Protein AF-A0A9R1B925-F1 (afdb_monomer_lite)

Secondary structure (DSSP, 8-state):
--HHHHHHHHHHHHHHHHHHTTT-HHHHHHHHHHHHHTT-HHHHHHHHHHHHT-SS--PPPGGGS---TTS-SSHHHHHHHHHHHHHHHHHHHHHHHHHHHHHHTTSHHHHTTSEEEHHHHHHHHHTT-HHHHHHHHHHHHHHHHHS-SEEEE---GGGTT-EESSHHHHHHHHHHHS--TTHHHHHHHS-GGGGS-----TTTTTT-EEETTTTEEE---HHHHHHHHHHSTTT-S----HHHHHHHHHHHHHHHHHHHHHHHHS--S-TTSHHHHHHHHHHHHHHHHHHHHHEEEHHHHHHHHHHHHHHHHHHHHHHHHHTSTTS---TTHHHHHHHHH-------

Radius of gyration: 27.36 Å; chains: 1; bounding box: 67×38×86 Å

Sequence (348 aa):
MDKKQLLRRALTTVSQAAENFDHSLMVALFHAKLLFVLDNFDAAERECRRALRMETPNDPNWDDIPPMAALGADSDSRVSYVKKQLHVLLKQIIVVAALYWSSMKNAPQGQRVVSVTVDTLHAHYDGIDKSAAKTISDATRFLKNQESWSFWICLNSRCDGKKFSDTSSLWQHTCSKHRDELWGKLQSLIDPEYWENTSQDDHSLVGITLSHQSDAFLLPRVQDMFESLLLSPSVGIQAEPFAEMRQRKCREGSEILGSIREKLRMLPKDTLSTEFQECCSGIEKLWLKFLEVTFVDYREIILPLARSYQWIELKKRIPFYLNHPGTRRIGFADANIDIICGKVPAAQ

Structure (mmCIF, N/CA/C/O backbone):
data_AF-A0A9R1B925-F1
#
_entry.id   AF-A0A9R1B925-F1
#
loop_
_atom_site.group_PDB
_atom_site.id
_atom_site.type_symbol
_atom_site.label_atom_id
_atom_site.label_alt_id
_atom_site.label_comp_id
_atom_site.label_asym_id
_atom_site.label_entity_id
_atom_site.label_seq_id
_atom_site.pdbx_PDB_ins_code
_atom_site.Cartn_x
_atom_site.Cartn_y
_atom_site.Cartn_z
_atom_site.occupancy
_atom_site.B_iso_or_equiv
_atom_site.auth_seq_id
_atom_site.auth_comp_id
_atom_site.auth_asym_id
_atom_site.auth_atom_id
_atom_site.pdbx_PDB_model_num
ATOM 1 N N . MET A 1 1 ? 22.046 6.331 -38.618 1.00 50.19 1 MET A N 1
ATOM 2 C CA . MET A 1 1 ? 21.498 5.323 -37.681 1.00 50.19 1 MET A CA 1
ATOM 3 C C . MET A 1 1 ? 20.881 6.072 -36.511 1.00 50.19 1 MET A C 1
ATOM 5 O O . MET A 1 1 ? 21.532 6.981 -36.012 1.00 50.19 1 MET A O 1
ATOM 9 N N . ASP A 1 2 ? 19.646 5.764 -36.114 1.00 73.00 2 ASP A N 1
ATOM 10 C CA . ASP A 1 2 ? 19.024 6.380 -34.932 1.00 73.00 2 ASP A CA 1
ATOM 11 C C . ASP A 1 2 ? 19.799 5.970 -33.663 1.00 73.00 2 ASP A C 1
ATOM 13 O O . ASP A 1 2 ? 20.028 4.778 -33.437 1.00 73.00 2 ASP A O 1
ATOM 17 N N . LYS A 1 3 ? 20.219 6.942 -32.838 1.00 73.25 3 LYS A N 1
ATOM 18 C CA . LYS A 1 3 ? 20.954 6.700 -31.582 1.00 73.25 3 LYS A CA 1
ATOM 19 C C . LYS A 1 3 ? 20.190 5.729 -30.673 1.00 73.25 3 LYS A C 1
ATOM 21 O O . LYS A 1 3 ? 20.802 4.842 -30.083 1.00 73.25 3 LYS A O 1
ATOM 26 N N . LYS A 1 4 ? 18.853 5.815 -30.618 1.00 74.00 4 LYS A N 1
ATOM 27 C CA . LYS A 1 4 ? 18.032 4.871 -29.838 1.00 74.00 4 LYS A CA 1
ATOM 28 C C . LYS A 1 4 ? 18.085 3.452 -30.402 1.00 74.00 4 LYS A C 1
ATOM 30 O O . LYS A 1 4 ? 18.082 2.494 -29.637 1.00 74.00 4 LYS A O 1
ATOM 35 N N . GLN A 1 5 ? 18.169 3.288 -31.720 1.00 78.25 5 GLN A N 1
ATOM 36 C CA . GLN A 1 5 ? 18.272 1.968 -32.344 1.00 78.25 5 GLN A CA 1
ATOM 37 C C . GLN A 1 5 ? 19.613 1.285 -32.037 1.00 78.25 5 GLN A C 1
ATOM 39 O O . GLN A 1 5 ? 19.636 0.076 -31.817 1.00 78.25 5 GLN A O 1
ATOM 44 N N . LEU A 1 6 ? 20.706 2.051 -31.959 1.00 81.75 6 LEU A N 1
ATOM 45 C CA . LEU A 1 6 ? 22.002 1.552 -31.485 1.00 81.75 6 LEU A CA 1
ATOM 46 C C . LEU A 1 6 ? 21.937 1.120 -30.014 1.00 81.75 6 LEU A C 1
ATOM 48 O O . LEU A 1 6 ? 22.331 0.004 -29.687 1.00 81.75 6 LEU A O 1
ATOM 52 N N . LEU A 1 7 ? 21.367 1.958 -29.144 1.00 83.62 7 LEU A N 1
ATOM 53 C CA . LEU A 1 7 ? 21.209 1.642 -27.721 1.00 83.62 7 LEU A CA 1
ATOM 54 C C . LEU A 1 7 ? 20.326 0.406 -27.484 1.00 83.62 7 LEU A C 1
ATOM 56 O O . LEU A 1 7 ? 20.631 -0.406 -26.616 1.00 83.62 7 LEU A O 1
ATOM 60 N N . ARG A 1 8 ? 19.278 0.199 -28.295 1.00 85.31 8 ARG A N 1
ATOM 61 C CA . ARG A 1 8 ? 18.456 -1.024 -28.239 1.00 85.31 8 ARG A CA 1
ATOM 62 C C . ARG A 1 8 ? 19.248 -2.286 -28.573 1.00 85.31 8 ARG A C 1
ATOM 64 O O . ARG A 1 8 ? 18.986 -3.318 -27.974 1.00 85.31 8 ARG A O 1
ATOM 71 N N . ARG A 1 9 ? 20.206 -2.215 -29.505 1.00 85.81 9 ARG A N 1
ATOM 72 C CA . ARG A 1 9 ? 21.093 -3.352 -29.809 1.00 85.81 9 ARG A CA 1
ATOM 73 C C . ARG A 1 9 ? 22.045 -3.639 -28.650 1.00 85.81 9 ARG A C 1
ATOM 75 O O . ARG A 1 9 ? 22.268 -4.799 -28.332 1.00 85.81 9 ARG A O 1
ATOM 82 N N . ALA A 1 10 ? 22.559 -2.592 -28.004 1.00 87.62 10 ALA A N 1
ATOM 83 C CA . ALA A 1 10 ? 23.414 -2.732 -26.827 1.00 87.62 10 ALA A CA 1
ATOM 84 C C . ALA A 1 10 ? 22.662 -3.310 -25.616 1.00 87.62 10 ALA A C 1
ATOM 86 O O . ALA A 1 10 ? 23.268 -4.014 -24.812 1.00 87.62 10 ALA A O 1
ATOM 87 N N . LEU A 1 11 ? 21.350 -3.058 -25.498 1.00 90.75 11 LEU A N 1
ATOM 88 C CA . LEU A 1 11 ? 20.546 -3.525 -24.367 1.00 90.75 11 LEU A CA 1
ATOM 89 C C . LEU A 1 11 ? 20.644 -5.038 -24.162 1.00 90.75 11 LEU A C 1
ATOM 91 O O . LEU A 1 11 ? 20.819 -5.453 -23.029 1.00 90.75 11 LEU A O 1
ATOM 95 N N . THR A 1 12 ? 20.610 -5.852 -25.220 1.00 89.81 12 THR A N 1
ATOM 96 C CA . THR A 1 12 ? 20.708 -7.316 -25.084 1.00 89.81 12 THR A CA 1
ATOM 97 C C . THR A 1 12 ? 22.005 -7.743 -24.395 1.00 89.81 12 THR A C 1
ATOM 99 O O . THR A 1 12 ? 21.971 -8.519 -23.446 1.00 89.81 12 THR A O 1
ATOM 102 N N . THR A 1 13 ? 23.142 -7.193 -24.825 1.00 90.38 13 THR A N 1
ATOM 103 C CA . THR A 1 13 ? 24.453 -7.480 -24.224 1.00 90.38 13 THR A CA 1
ATOM 104 C C . THR A 1 13 ? 24.520 -7.006 -22.774 1.00 90.38 13 THR A C 1
ATOM 106 O O . THR A 1 13 ? 25.050 -7.702 -21.914 1.00 90.38 13 THR A O 1
ATOM 109 N N . VAL A 1 14 ? 23.960 -5.831 -22.489 1.00 90.00 14 VAL A N 1
ATOM 110 C CA . VAL A 1 14 ? 23.979 -5.234 -21.149 1.00 90.00 14 VAL A CA 1
ATOM 111 C C . VAL A 1 14 ? 23.054 -5.971 -20.187 1.00 90.00 14 VAL A C 1
ATOM 113 O O . VAL A 1 14 ? 23.430 -6.173 -19.039 1.00 90.00 14 VAL A O 1
ATOM 116 N N . SER A 1 15 ? 21.879 -6.408 -20.640 1.00 92.50 15 SER A N 1
ATOM 117 C CA . SER A 1 15 ? 20.973 -7.233 -19.841 1.00 92.50 15 SER A CA 1
ATOM 118 C C . SER A 1 15 ? 21.621 -8.572 -19.498 1.00 92.50 15 SER A C 1
ATOM 120 O O . SER A 1 15 ? 21.598 -8.967 -18.339 1.00 92.50 15 SER A O 1
ATOM 122 N N . GLN A 1 16 ? 22.303 -9.207 -20.455 1.00 91.00 16 GLN A N 1
ATOM 123 C CA . GLN A 1 16 ? 23.053 -10.434 -20.185 1.00 91.00 16 GLN A CA 1
ATOM 124 C C . GLN A 1 16 ? 24.206 -10.205 -19.195 1.00 91.00 16 GLN A C 1
ATOM 126 O O . GLN A 1 16 ? 24.446 -11.029 -18.318 1.00 91.00 16 GLN A O 1
ATOM 131 N N . ALA A 1 17 ? 24.906 -9.071 -19.286 1.00 88.06 17 ALA A N 1
ATOM 132 C CA . ALA A 1 17 ? 25.909 -8.704 -18.290 1.00 88.06 17 ALA A CA 1
ATOM 133 C C . ALA A 1 17 ? 25.281 -8.475 -16.903 1.00 88.06 17 ALA A C 1
ATOM 135 O O . ALA A 1 17 ? 25.836 -8.930 -15.911 1.00 88.06 17 ALA A O 1
ATOM 136 N N . ALA A 1 18 ? 24.121 -7.822 -16.817 1.00 89.56 18 ALA A N 1
ATOM 137 C CA . ALA A 1 18 ? 23.421 -7.601 -15.550 1.00 89.56 18 ALA A CA 1
ATOM 138 C C . ALA A 1 18 ? 22.938 -8.904 -14.893 1.00 89.56 18 ALA A C 1
ATOM 140 O O . ALA A 1 18 ? 22.896 -8.978 -13.669 1.00 89.56 18 ALA A O 1
ATOM 141 N N . GLU A 1 19 ? 22.610 -9.923 -15.690 1.00 89.69 19 GLU A N 1
ATOM 142 C CA . GLU A 1 19 ? 22.293 -11.271 -15.205 1.00 89.69 19 GLU A CA 1
ATOM 143 C C . GLU A 1 19 ? 23.546 -12.022 -14.735 1.00 89.69 19 GLU A C 1
ATOM 145 O O . GLU A 1 19 ? 23.539 -12.621 -13.665 1.00 89.69 19 GLU A O 1
ATOM 150 N N . ASN A 1 20 ? 24.639 -11.962 -15.502 1.00 87.94 20 ASN A N 1
ATOM 151 C CA . ASN A 1 20 ? 25.890 -12.654 -15.171 1.00 87.94 20 ASN A CA 1
ATOM 152 C C . ASN A 1 20 ? 26.647 -12.015 -13.993 1.00 87.94 20 ASN A C 1
ATOM 154 O O . ASN A 1 20 ? 27.400 -12.696 -13.300 1.00 87.94 20 ASN A O 1
ATOM 158 N N . PHE A 1 21 ? 26.475 -10.708 -13.792 1.00 86.25 21 PHE A N 1
ATOM 159 C CA . PHE A 1 21 ? 27.111 -9.907 -12.745 1.00 86.25 21 PHE A CA 1
ATOM 160 C C . PHE A 1 21 ? 26.047 -9.268 -11.846 1.00 86.25 21 PHE A C 1
ATOM 162 O O . PHE A 1 21 ? 26.037 -8.058 -11.606 1.00 86.25 21 PHE A O 1
ATOM 169 N N . ASP A 1 22 ? 25.130 -10.093 -11.349 1.00 87.19 22 ASP A N 1
ATOM 170 C CA . ASP A 1 22 ? 23.972 -9.683 -10.554 1.00 87.19 22 ASP A CA 1
ATOM 171 C C . ASP A 1 22 ? 24.330 -8.985 -9.226 1.00 87.19 22 ASP A C 1
ATOM 173 O O . ASP A 1 22 ? 23.508 -8.234 -8.699 1.00 87.19 22 ASP A O 1
ATOM 177 N N . HIS A 1 23 ? 25.559 -9.135 -8.727 1.00 89.12 23 HIS A N 1
ATOM 178 C CA . HIS A 1 23 ? 26.068 -8.462 -7.523 1.00 89.12 23 HIS A CA 1
ATOM 179 C C . HIS A 1 23 ? 26.907 -7.195 -7.801 1.00 89.12 23 HIS A C 1
ATOM 181 O O . HIS A 1 23 ? 27.384 -6.565 -6.853 1.00 89.12 23 HIS A O 1
ATOM 187 N N . SER A 1 24 ? 27.070 -6.779 -9.065 1.00 87.25 24 SER A N 1
ATOM 188 C CA . SER A 1 24 ? 27.785 -5.541 -9.408 1.00 87.25 24 SER A CA 1
ATOM 189 C C . SER A 1 24 ? 26.834 -4.342 -9.441 1.00 87.25 24 SER A C 1
ATOM 191 O O . SER A 1 24 ? 25.911 -4.271 -10.263 1.00 87.25 24 SER A O 1
ATOM 193 N N . LEU A 1 25 ? 27.086 -3.339 -8.591 1.00 87.69 25 LEU A N 1
ATOM 194 C CA . LEU A 1 25 ? 26.324 -2.090 -8.612 1.00 87.69 25 LEU A CA 1
ATOM 195 C C . LEU A 1 25 ? 26.625 -1.263 -9.857 1.00 87.69 25 LEU A C 1
ATOM 197 O O . LEU A 1 25 ? 25.739 -0.561 -10.345 1.00 87.69 25 LEU A O 1
ATOM 201 N N . MET A 1 26 ? 27.852 -1.327 -10.375 1.00 84.69 26 MET A N 1
ATOM 202 C CA . MET A 1 26 ? 28.233 -0.596 -11.582 1.00 84.69 26 MET A CA 1
ATOM 203 C C . MET A 1 26 ? 27.490 -1.114 -12.813 1.00 84.69 26 MET A C 1
ATOM 205 O O . MET A 1 26 ? 26.929 -0.313 -13.569 1.00 84.69 26 MET A O 1
ATOM 209 N N . VAL A 1 27 ? 27.420 -2.439 -12.983 1.00 87.50 27 VAL A N 1
ATOM 210 C CA . VAL A 1 27 ? 26.641 -3.058 -14.066 1.00 87.50 27 VAL A CA 1
ATOM 211 C C . VAL A 1 27 ? 25.158 -2.725 -13.904 1.00 87.50 27 VAL A C 1
ATOM 213 O O . VAL A 1 27 ? 24.522 -2.296 -14.868 1.00 87.50 27 VAL A O 1
ATOM 216 N N . ALA A 1 28 ? 24.623 -2.809 -12.682 1.00 91.31 28 ALA A N 1
ATOM 217 C CA . ALA A 1 28 ? 23.231 -2.463 -12.409 1.00 91.31 28 ALA A CA 1
ATOM 218 C C . ALA A 1 28 ? 22.912 -0.984 -12.702 1.00 91.31 28 ALA A C 1
ATOM 220 O O . ALA A 1 28 ? 21.885 -0.672 -13.307 1.00 91.31 28 ALA A O 1
ATOM 221 N N . LEU A 1 29 ? 23.800 -0.053 -12.330 1.00 89.44 29 LEU A N 1
ATOM 222 C CA . LEU A 1 29 ? 23.646 1.373 -12.632 1.00 89.44 29 LEU A CA 1
ATOM 223 C C . LEU A 1 29 ? 23.657 1.626 -14.140 1.00 89.44 29 LEU A C 1
ATOM 225 O O . LEU A 1 29 ? 22.828 2.392 -14.639 1.00 89.44 29 LEU A O 1
ATOM 229 N N . PHE A 1 30 ? 24.586 1.003 -14.864 1.00 89.12 30 PHE A N 1
ATOM 230 C CA . PHE A 1 30 ? 24.671 1.144 -16.314 1.00 89.12 30 PHE A CA 1
ATOM 231 C C . PHE A 1 30 ? 23.418 0.591 -17.002 1.00 89.12 30 PHE A C 1
ATOM 233 O O . PHE A 1 30 ? 22.812 1.277 -17.829 1.00 89.12 30 PHE A O 1
ATOM 240 N N . HIS A 1 31 ? 22.973 -0.600 -16.598 1.00 92.00 31 HIS A N 1
ATOM 241 C CA . HIS A 1 31 ? 21.751 -1.224 -17.091 1.00 92.00 31 HIS A CA 1
ATOM 242 C C . HIS A 1 31 ? 20.516 -0.353 -16.819 1.00 92.00 31 HIS A C 1
ATOM 244 O O . HIS A 1 31 ? 19.753 -0.064 -17.743 1.00 92.00 31 HIS A O 1
ATOM 250 N N . ALA A 1 32 ? 20.360 0.166 -15.597 1.00 93.12 32 ALA A N 1
ATOM 251 C CA . ALA A 1 32 ? 19.253 1.049 -15.237 1.00 93.12 32 ALA A CA 1
ATOM 252 C C . ALA A 1 32 ? 19.243 2.351 -16.059 1.00 93.12 32 ALA A C 1
ATOM 254 O O . ALA A 1 32 ? 18.191 2.762 -16.555 1.00 93.12 32 ALA A O 1
ATOM 255 N N . LYS A 1 33 ? 20.406 2.991 -16.257 1.00 89.31 33 LYS A N 1
ATOM 256 C CA . LYS A 1 33 ? 20.527 4.196 -17.098 1.00 89.31 33 LYS A CA 1
ATOM 257 C C . LYS A 1 33 ? 20.174 3.912 -18.559 1.00 89.31 33 LYS A C 1
ATOM 259 O O . LYS A 1 33 ? 19.483 4.714 -19.186 1.00 89.31 33 LYS A O 1
ATOM 264 N N . LEU A 1 34 ? 20.617 2.775 -19.097 1.00 89.44 34 LEU A N 1
ATOM 265 C CA . LEU A 1 34 ? 20.291 2.370 -20.463 1.00 89.44 34 LEU A CA 1
ATOM 266 C C . LEU A 1 34 ? 18.784 2.142 -20.632 1.00 89.44 34 LEU A C 1
ATOM 268 O O . LEU A 1 34 ? 18.189 2.664 -21.575 1.00 89.44 34 LEU A O 1
ATOM 272 N N . LEU A 1 35 ? 18.155 1.428 -19.693 1.00 92.38 35 LEU A N 1
ATOM 273 C CA . LEU A 1 35 ? 16.705 1.228 -19.663 1.00 92.38 35 LEU A CA 1
ATOM 274 C C . LEU A 1 35 ? 15.957 2.566 -19.606 1.00 92.38 35 LEU A C 1
ATOM 276 O O . LEU A 1 35 ? 15.004 2.762 -20.357 1.00 92.38 35 LEU A O 1
ATOM 280 N N . PHE A 1 36 ? 16.424 3.508 -18.785 1.00 89.50 36 PHE A N 1
ATOM 281 C CA . PHE A 1 36 ? 15.846 4.847 -18.682 1.00 89.50 36 PHE A CA 1
ATOM 282 C C . PHE A 1 36 ? 15.914 5.623 -20.007 1.00 89.50 36 PHE A C 1
ATOM 284 O O . PHE A 1 36 ? 14.906 6.168 -20.450 1.00 89.50 36 PHE A O 1
ATOM 291 N N . VAL A 1 37 ? 17.072 5.644 -20.679 1.00 86.25 37 VAL A N 1
ATOM 292 C CA . VAL A 1 37 ? 17.247 6.343 -21.972 1.00 86.25 37 VAL A CA 1
ATOM 293 C C . VAL A 1 37 ? 16.429 5.701 -23.099 1.00 86.25 37 VAL A C 1
ATOM 295 O O . VAL A 1 37 ? 16.031 6.372 -24.056 1.00 86.25 37 VAL A O 1
ATOM 298 N N . LEU A 1 38 ? 16.139 4.406 -22.981 1.00 87.25 38 LEU A N 1
ATOM 299 C CA . LEU A 1 38 ? 15.251 3.671 -23.880 1.00 87.25 38 LEU A CA 1
ATOM 300 C C . LEU A 1 38 ? 13.762 3.817 -23.524 1.00 87.25 38 LEU A C 1
ATOM 302 O O . LEU A 1 38 ? 12.933 3.105 -24.090 1.00 87.25 38 LEU A O 1
ATOM 306 N N . ASP A 1 39 ? 13.428 4.745 -22.622 1.00 87.69 39 ASP A N 1
ATOM 307 C CA . ASP A 1 39 ? 12.087 5.010 -22.096 1.00 87.69 39 ASP A CA 1
ATOM 308 C C . ASP A 1 39 ? 11.458 3.795 -21.377 1.00 87.69 39 ASP A C 1
ATOM 310 O O . ASP A 1 39 ? 10.252 3.743 -21.149 1.00 87.69 39 ASP A O 1
ATOM 314 N N . ASN A 1 40 ? 12.253 2.797 -20.979 1.00 90.50 40 ASN A N 1
ATOM 315 C CA . ASN A 1 40 ? 11.784 1.642 -20.216 1.00 90.50 40 ASN A CA 1
ATOM 316 C C . ASN A 1 40 ? 11.836 1.935 -18.706 1.00 90.50 40 ASN A C 1
ATOM 318 O O . ASN A 1 40 ? 12.589 1.320 -17.950 1.00 90.50 40 ASN A O 1
ATOM 322 N N . PHE A 1 41 ? 11.043 2.921 -18.275 1.00 90.88 41 PHE A N 1
ATOM 323 C CA . PHE A 1 41 ? 11.064 3.461 -16.909 1.00 90.88 41 PHE A CA 1
ATOM 324 C C . PHE A 1 41 ? 10.744 2.420 -15.833 1.00 90.88 41 PHE A C 1
ATOM 326 O O . PHE A 1 41 ? 11.325 2.443 -14.753 1.00 90.88 41 PHE A O 1
ATOM 333 N N . ASP A 1 42 ? 9.832 1.496 -16.132 1.00 90.75 42 ASP A N 1
ATOM 334 C CA . ASP A 1 42 ? 9.414 0.448 -15.204 1.00 90.75 42 ASP A CA 1
ATOM 335 C C . ASP A 1 42 ? 10.538 -0.568 -14.938 1.00 90.75 42 ASP A C 1
ATOM 337 O O . ASP A 1 42 ? 10.803 -0.924 -13.789 1.00 90.75 42 ASP A O 1
ATOM 341 N N . ALA A 1 43 ? 11.263 -0.979 -15.983 1.00 92.19 43 ALA A N 1
ATOM 342 C CA . ALA A 1 43 ? 12.442 -1.826 -15.825 1.00 92.19 43 ALA A CA 1
ATOM 343 C C . ALA A 1 43 ? 13.610 -1.071 -15.171 1.00 92.19 43 ALA A C 1
ATOM 345 O O . ALA A 1 43 ? 14.283 -1.633 -14.309 1.00 92.19 43 ALA A O 1
ATOM 346 N N . ALA A 1 44 ? 13.822 0.201 -15.529 1.00 93.69 44 ALA A N 1
ATOM 347 C CA . ALA A 1 44 ? 14.862 1.036 -14.929 1.00 93.69 44 ALA A CA 1
ATOM 348 C C . ALA A 1 44 ? 14.668 1.187 -13.411 1.00 93.69 44 ALA A C 1
ATOM 350 O O . ALA A 1 44 ? 15.606 0.998 -12.643 1.00 93.69 44 ALA A O 1
ATOM 351 N N . GLU A 1 45 ? 13.439 1.466 -12.963 1.00 94.19 45 GLU A N 1
ATOM 352 C CA . GLU A 1 45 ? 13.107 1.565 -11.539 1.00 94.19 45 GLU A CA 1
ATOM 353 C C . GLU A 1 45 ? 13.328 0.239 -10.801 1.00 94.19 45 GLU A C 1
ATOM 355 O O . GLU A 1 45 ? 13.901 0.240 -9.707 1.00 94.19 45 GLU A O 1
ATOM 360 N N . ARG A 1 46 ? 12.899 -0.892 -11.385 1.00 92.75 46 ARG A N 1
ATOM 361 C CA . ARG A 1 46 ? 13.140 -2.221 -10.801 1.00 92.75 46 ARG A CA 1
ATOM 362 C C . ARG A 1 46 ? 14.625 -2.486 -10.612 1.00 92.75 46 ARG A C 1
ATOM 364 O O . ARG A 1 46 ? 15.015 -2.919 -9.531 1.00 92.75 46 ARG A O 1
ATOM 371 N N . GLU A 1 47 ? 15.434 -2.189 -11.624 1.00 94.69 47 GLU A N 1
ATOM 372 C CA . GLU A 1 47 ? 16.878 -2.393 -11.565 1.00 94.69 47 GLU A CA 1
ATOM 373 C C . GLU A 1 47 ? 17.529 -1.494 -10.508 1.00 94.69 47 GLU A C 1
ATOM 375 O O . GLU A 1 47 ? 18.336 -1.963 -9.705 1.00 94.69 47 GLU A O 1
ATOM 380 N N . CYS A 1 48 ? 17.098 -0.231 -10.407 1.00 94.50 48 CYS A N 1
ATOM 381 C CA . CYS A 1 48 ? 17.543 0.655 -9.336 1.00 94.50 48 CYS A CA 1
ATOM 382 C C . CYS A 1 48 ? 17.210 0.111 -7.946 1.00 94.50 48 CYS A C 1
ATOM 384 O O . CYS A 1 48 ? 18.069 0.107 -7.066 1.00 94.50 48 CYS A O 1
ATOM 386 N N . ARG A 1 49 ? 15.975 -0.350 -7.728 1.00 92.69 49 ARG A N 1
ATOM 387 C CA . ARG A 1 49 ? 15.558 -0.893 -6.427 1.00 92.69 49 ARG A CA 1
ATOM 388 C C . ARG A 1 49 ? 16.287 -2.181 -6.081 1.00 92.69 49 ARG A C 1
ATOM 390 O O . ARG A 1 49 ? 16.695 -2.335 -4.935 1.00 92.69 49 ARG A O 1
ATOM 397 N N . ARG A 1 50 ? 16.465 -3.080 -7.053 1.00 93.06 50 ARG A N 1
ATOM 398 C CA . ARG A 1 50 ? 17.261 -4.303 -6.898 1.00 93.06 50 ARG A CA 1
ATOM 399 C C . ARG A 1 50 ? 18.675 -3.955 -6.435 1.00 93.06 50 ARG A C 1
ATOM 401 O O . ARG A 1 50 ? 19.123 -4.473 -5.420 1.00 93.06 50 ARG A O 1
ATOM 408 N N . ALA A 1 51 ? 19.321 -3.012 -7.118 1.00 92.44 51 ALA A N 1
ATOM 409 C CA . ALA A 1 51 ? 20.671 -2.577 -6.791 1.00 92.44 51 ALA A CA 1
ATOM 410 C C . ALA A 1 51 ? 20.788 -1.910 -5.416 1.00 92.44 51 ALA A C 1
ATOM 412 O O . ALA A 1 51 ? 21.722 -2.178 -4.668 1.00 92.44 51 ALA A O 1
ATOM 413 N N . LEU A 1 52 ? 19.815 -1.086 -5.027 1.00 92.75 52 LEU A N 1
ATOM 414 C CA . LEU A 1 52 ? 19.821 -0.443 -3.711 1.00 92.75 52 LEU A CA 1
ATOM 415 C C . LEU A 1 52 ? 19.656 -1.428 -2.543 1.00 92.75 52 LEU A C 1
ATOM 417 O O . LEU A 1 52 ? 20.132 -1.125 -1.450 1.00 92.75 52 LEU A O 1
ATOM 421 N N . ARG A 1 53 ? 19.025 -2.589 -2.770 1.00 91.50 53 ARG A N 1
ATOM 422 C CA . ARG A 1 53 ? 18.904 -3.670 -1.776 1.00 91.50 53 ARG A CA 1
ATOM 423 C C . ARG A 1 53 ? 20.172 -4.515 -1.635 1.00 91.50 53 ARG A C 1
ATOM 425 O O . ARG A 1 53 ? 20.224 -5.340 -0.733 1.00 91.50 53 ARG A O 1
ATOM 432 N N . MET A 1 54 ? 21.177 -4.338 -2.496 1.00 89.00 54 MET A N 1
ATOM 433 C CA . MET A 1 54 ? 22.436 -5.072 -2.363 1.00 89.00 54 MET A CA 1
ATOM 434 C C . MET A 1 54 ? 23.199 -4.604 -1.116 1.00 89.00 54 MET A C 1
ATOM 436 O O . MET A 1 54 ? 23.564 -3.423 -0.989 1.00 89.00 54 MET A O 1
ATOM 440 N N . GLU A 1 55 ? 23.448 -5.546 -0.209 1.00 85.38 55 GLU A N 1
ATOM 441 C CA . GLU A 1 55 ? 24.219 -5.326 1.018 1.00 85.38 55 GLU A CA 1
ATOM 442 C C . GLU A 1 55 ? 25.725 -5.406 0.747 1.00 85.38 55 GLU A C 1
ATOM 444 O O . GLU A 1 55 ? 26.457 -4.486 1.107 1.00 85.38 55 GLU A O 1
ATOM 449 N N . THR A 1 56 ? 26.169 -6.447 0.035 1.00 83.50 56 THR A N 1
ATOM 450 C CA . THR A 1 56 ? 27.586 -6.738 -0.239 1.00 83.50 56 THR A CA 1
ATOM 451 C C . THR A 1 56 ? 27.860 -6.805 -1.748 1.00 83.50 56 THR A C 1
ATOM 453 O O . THR A 1 56 ? 27.861 -7.894 -2.328 1.00 83.50 56 THR A O 1
ATOM 456 N N . PRO A 1 57 ? 28.042 -5.657 -2.421 1.00 83.75 57 PRO A N 1
ATOM 457 C CA . PRO A 1 57 ? 28.326 -5.630 -3.851 1.00 83.75 57 PRO A CA 1
ATOM 458 C C . PRO A 1 57 ? 29.740 -6.142 -4.158 1.00 83.75 57 PRO A C 1
ATOM 460 O O . PRO A 1 57 ? 30.676 -5.877 -3.406 1.00 83.75 57 PRO A O 1
ATOM 463 N N . ASN A 1 58 ? 29.895 -6.863 -5.270 1.00 77.75 58 ASN A N 1
ATOM 464 C CA . ASN A 1 58 ? 31.157 -7.493 -5.685 1.00 77.75 58 ASN A CA 1
ATOM 465 C C . ASN A 1 58 ? 31.874 -6.720 -6.804 1.00 77.75 58 ASN A C 1
ATOM 467 O O . ASN A 1 58 ? 32.533 -7.323 -7.652 1.00 77.75 58 ASN A O 1
ATOM 471 N N . ASP A 1 59 ? 31.706 -5.395 -6.835 1.00 65.44 59 ASP A N 1
ATOM 472 C CA . ASP A 1 59 ? 32.287 -4.563 -7.886 1.00 65.44 59 ASP A CA 1
ATOM 473 C C . ASP A 1 59 ? 33.815 -4.782 -7.981 1.00 65.44 59 ASP A C 1
ATOM 475 O O . ASP A 1 59 ? 34.477 -4.858 -6.940 1.00 65.44 59 ASP A O 1
ATOM 479 N N . PRO A 1 60 ? 34.387 -4.888 -9.200 1.00 56.28 60 PRO A N 1
ATOM 480 C CA . PRO A 1 60 ? 35.805 -5.191 -9.385 1.00 56.28 60 PRO A CA 1
ATOM 481 C C . PRO A 1 60 ? 36.725 -4.216 -8.639 1.00 56.28 60 PRO A C 1
ATOM 483 O O . PRO A 1 60 ? 36.437 -3.017 -8.532 1.00 56.28 60 PRO A O 1
ATOM 486 N N . ASN A 1 61 ? 37.872 -4.719 -8.176 1.00 55.09 61 ASN A N 1
ATOM 487 C CA . ASN A 1 61 ? 38.967 -3.858 -7.735 1.00 55.09 61 ASN A CA 1
ATOM 488 C C . ASN A 1 61 ? 39.531 -3.084 -8.943 1.00 55.09 61 ASN A C 1
ATOM 490 O O . ASN A 1 61 ? 39.507 -3.564 -10.072 1.00 55.09 61 ASN A O 1
ATOM 494 N N . TRP A 1 62 ? 40.012 -1.859 -8.704 1.00 52.81 62 TRP A N 1
ATOM 495 C CA . TRP A 1 62 ? 40.406 -0.893 -9.744 1.00 52.81 62 TRP A CA 1
ATOM 496 C C . TRP A 1 62 ? 41.435 -1.400 -10.764 1.00 52.81 62 TRP A C 1
ATOM 498 O O . TRP A 1 62 ? 41.497 -0.840 -11.856 1.00 52.81 62 TRP A O 1
ATOM 508 N N . ASP A 1 63 ? 42.210 -2.437 -10.443 1.00 50.78 63 ASP A N 1
ATOM 509 C CA . ASP A 1 63 ? 43.243 -2.971 -11.338 1.00 50.78 63 ASP A CA 1
ATOM 510 C C . ASP A 1 63 ? 42.671 -3.521 -12.665 1.00 50.78 63 ASP A C 1
ATOM 512 O O . ASP A 1 63 ? 43.414 -3.661 -13.636 1.00 50.78 63 ASP A O 1
ATOM 516 N N . ASP A 1 64 ? 41.349 -3.730 -12.750 1.00 51.56 64 ASP A N 1
ATOM 517 C CA . ASP A 1 64 ? 40.659 -4.261 -13.932 1.00 51.56 64 ASP A CA 1
ATOM 518 C C . ASP A 1 64 ? 39.888 -3.205 -14.771 1.00 51.56 64 ASP A C 1
ATOM 520 O O . ASP A 1 64 ? 39.266 -3.562 -15.776 1.00 51.56 64 ASP A O 1
ATOM 524 N N . ILE A 1 65 ? 39.879 -1.907 -14.402 1.00 50.47 65 ILE A N 1
ATOM 525 C CA . ILE A 1 65 ? 39.067 -0.866 -15.084 1.00 50.47 65 ILE A CA 1
ATOM 526 C C . ILE A 1 65 ? 39.880 0.427 -15.343 1.00 50.47 65 ILE A C 1
ATOM 528 O O . ILE A 1 65 ? 40.430 0.996 -14.401 1.00 50.47 65 ILE A O 1
ATOM 532 N N . PRO A 1 66 ? 39.923 0.971 -16.583 1.00 44.19 66 PRO A N 1
ATOM 533 C CA . PRO A 1 66 ? 40.662 2.202 -16.888 1.00 44.19 66 PRO A CA 1
ATOM 534 C C . PRO A 1 66 ? 40.203 3.425 -16.060 1.00 44.19 66 PRO A C 1
ATOM 536 O O . PRO A 1 66 ? 39.000 3.574 -15.819 1.00 44.19 66 PRO A O 1
ATOM 539 N N . PRO A 1 67 ? 41.109 4.354 -15.679 1.00 42.53 67 PRO A N 1
ATOM 540 C CA . PRO A 1 67 ? 40.792 5.481 -14.797 1.00 42.53 67 PRO A CA 1
ATOM 541 C C . PRO A 1 67 ? 39.766 6.446 -15.406 1.00 42.53 67 PRO A C 1
ATOM 543 O O . PRO A 1 67 ? 40.075 7.220 -16.309 1.00 42.53 67 PRO A O 1
ATOM 546 N N . MET A 1 68 ? 38.545 6.455 -14.870 1.00 47.16 68 MET A N 1
ATOM 547 C CA . MET A 1 68 ? 37.565 7.524 -15.088 1.00 47.16 68 MET A CA 1
ATOM 548 C C . MET A 1 68 ? 37.495 8.380 -13.817 1.00 47.16 68 MET A C 1
ATOM 550 O O . MET A 1 68 ? 37.084 7.917 -12.754 1.00 47.16 68 MET A O 1
ATOM 554 N N . ALA A 1 69 ? 37.937 9.631 -13.936 1.00 45.69 69 ALA A N 1
ATOM 555 C CA . ALA A 1 69 ? 38.364 10.550 -12.875 1.00 45.69 69 ALA A CA 1
ATOM 556 C C . ALA A 1 69 ? 37.283 11.075 -11.891 1.00 45.69 69 ALA A C 1
ATOM 558 O O . ALA A 1 69 ? 37.347 12.233 -11.483 1.00 45.69 69 ALA A O 1
ATOM 559 N N . ALA A 1 70 ? 36.279 10.287 -11.490 1.00 51.94 70 ALA A N 1
ATOM 560 C CA . ALA A 1 70 ? 35.176 10.817 -10.671 1.00 51.94 70 ALA A CA 1
ATOM 561 C C . ALA A 1 70 ? 34.578 9.878 -9.607 1.00 51.94 70 ALA A C 1
ATOM 563 O O . ALA A 1 70 ? 33.464 10.130 -9.144 1.00 51.94 70 ALA A O 1
ATOM 564 N N . LEU A 1 71 ? 35.265 8.811 -9.192 1.00 54.31 71 LEU A N 1
ATOM 565 C CA . LEU A 1 71 ? 34.693 7.818 -8.277 1.00 54.31 71 LEU A CA 1
ATOM 566 C C . LEU A 1 71 ? 35.650 7.536 -7.120 1.00 54.31 71 LEU A C 1
ATOM 568 O O . LEU A 1 71 ? 36.678 6.919 -7.344 1.00 54.31 71 LEU A O 1
ATOM 572 N N . GLY A 1 72 ? 35.285 8.029 -5.928 1.00 52.69 72 GLY A N 1
ATOM 573 C CA . GLY A 1 72 ? 35.810 7.736 -4.581 1.00 52.69 72 GLY A CA 1
ATOM 574 C C . GLY A 1 72 ? 37.125 6.953 -4.425 1.00 52.69 72 GLY A C 1
ATOM 575 O O . GLY A 1 72 ? 37.280 5.860 -4.962 1.00 52.69 72 GLY A O 1
ATOM 576 N N . ALA A 1 73 ? 38.027 7.465 -3.579 1.00 59.59 73 ALA A N 1
ATOM 577 C CA . ALA A 1 73 ? 39.350 6.880 -3.329 1.00 59.59 73 ALA A CA 1
ATOM 578 C C . ALA A 1 73 ? 39.317 5.406 -2.859 1.00 59.59 73 ALA A C 1
ATOM 580 O O . ALA A 1 73 ? 40.230 4.645 -3.169 1.00 59.59 73 ALA A O 1
ATOM 581 N N . ASP A 1 74 ? 38.257 4.985 -2.163 1.00 71.69 74 ASP A N 1
ATOM 582 C CA . ASP A 1 74 ? 38.084 3.648 -1.583 1.00 71.69 74 ASP A CA 1
ATOM 583 C C . ASP A 1 74 ? 36.760 2.969 -2.007 1.00 71.69 74 ASP A C 1
ATOM 585 O O . ASP A 1 74 ? 35.905 3.573 -2.662 1.00 71.69 74 ASP A O 1
ATOM 589 N N . SER A 1 75 ? 36.606 1.685 -1.660 1.00 72.44 75 SER A N 1
ATOM 590 C CA . SER A 1 75 ? 35.447 0.857 -2.036 1.00 72.44 75 SER A CA 1
ATOM 591 C C . SER A 1 75 ? 34.115 1.415 -1.533 1.00 72.44 75 SER A C 1
ATOM 593 O O . SER A 1 75 ? 33.155 1.514 -2.301 1.00 72.44 75 SER A O 1
ATOM 595 N N . ASP A 1 76 ? 34.060 1.863 -0.281 1.00 78.38 76 ASP A N 1
ATOM 596 C CA . ASP A 1 76 ? 32.825 2.349 0.334 1.00 78.38 76 ASP A CA 1
ATOM 597 C C . ASP A 1 76 ? 32.393 3.675 -0.287 1.00 78.38 76 ASP A C 1
ATOM 599 O O . ASP A 1 76 ? 31.211 3.892 -0.579 1.00 78.38 76 ASP A O 1
ATOM 603 N N . SER A 1 77 ? 33.359 4.546 -0.585 1.00 77.38 77 SER A N 1
ATOM 604 C CA . SER A 1 77 ? 33.117 5.784 -1.324 1.00 77.38 77 SER A CA 1
ATOM 605 C C . SER A 1 77 ? 32.522 5.522 -2.714 1.00 77.38 77 SER A C 1
ATOM 607 O O . SER A 1 77 ? 31.625 6.255 -3.150 1.00 77.38 77 SER A O 1
ATOM 609 N N . ARG A 1 78 ? 32.962 4.461 -3.406 1.00 75.56 78 ARG A N 1
ATOM 610 C CA . ARG A 1 78 ? 32.405 4.057 -4.709 1.00 75.56 78 ARG A CA 1
ATOM 611 C C . ARG A 1 78 ? 30.989 3.512 -4.576 1.00 75.56 78 ARG A C 1
ATOM 613 O O . ARG A 1 78 ? 30.093 3.997 -5.267 1.00 75.56 78 ARG A O 1
ATOM 620 N N . VAL A 1 79 ? 30.760 2.580 -3.653 1.00 82.75 79 VAL A N 1
ATOM 621 C CA . VAL A 1 79 ? 29.424 2.034 -3.367 1.00 82.75 79 VAL A CA 1
ATOM 622 C C . VAL A 1 79 ? 28.450 3.162 -3.022 1.00 82.75 79 VAL A C 1
ATOM 624 O O . VAL A 1 79 ? 27.351 3.239 -3.577 1.00 82.75 79 VAL A O 1
ATOM 627 N N . SER A 1 80 ? 28.872 4.098 -2.168 1.00 84.31 80 SER A N 1
ATOM 628 C CA . SER A 1 80 ? 28.100 5.286 -1.796 1.00 84.31 80 SER A CA 1
ATOM 629 C C . SER A 1 80 ? 27.769 6.160 -3.006 1.00 84.31 80 SER A C 1
ATOM 631 O O . SER A 1 80 ? 26.618 6.572 -3.176 1.00 84.31 80 SER A O 1
ATOM 633 N N . TYR A 1 81 ? 28.739 6.416 -3.888 1.00 83.81 81 TYR A N 1
ATOM 634 C CA . TYR A 1 81 ? 28.497 7.158 -5.124 1.00 83.81 81 TYR A CA 1
ATOM 635 C C . TYR A 1 81 ? 27.460 6.463 -6.011 1.00 83.81 81 TYR A C 1
ATOM 637 O O . TYR A 1 81 ? 26.500 7.102 -6.447 1.00 83.81 81 TYR A O 1
ATOM 645 N N . VAL A 1 82 ? 27.618 5.162 -6.265 1.00 84.94 82 VAL A N 1
ATOM 646 C CA . VAL A 1 82 ? 26.717 4.422 -7.156 1.00 84.94 82 VAL A CA 1
ATOM 647 C C . VAL A 1 82 ? 25.307 4.397 -6.580 1.00 84.94 82 VAL A C 1
ATOM 649 O O . VAL A 1 82 ? 24.351 4.738 -7.280 1.00 84.94 82 VAL A O 1
ATOM 652 N N . LYS A 1 83 ? 25.166 4.127 -5.276 1.00 89.19 83 LYS A N 1
ATOM 653 C CA . LYS A 1 83 ? 23.880 4.220 -4.575 1.00 89.19 83 LYS A CA 1
ATOM 654 C C . LYS A 1 83 ? 23.274 5.622 -4.706 1.00 89.19 83 LYS A C 1
ATOM 656 O O . LYS A 1 83 ? 22.081 5.729 -4.986 1.00 89.19 83 LYS A O 1
ATOM 661 N N . LYS A 1 84 ? 24.051 6.708 -4.594 1.00 87.62 84 LYS A N 1
ATOM 662 C CA . LYS A 1 84 ? 23.550 8.078 -4.843 1.00 87.62 84 LYS A CA 1
ATOM 663 C C . LYS A 1 84 ? 23.045 8.257 -6.278 1.00 87.62 84 LYS A C 1
ATOM 665 O O . LYS A 1 84 ? 21.969 8.822 -6.462 1.00 87.62 84 LYS A O 1
ATOM 670 N N . GLN A 1 85 ? 23.762 7.751 -7.281 1.00 85.62 85 GLN A N 1
ATOM 671 C CA . GLN A 1 85 ? 23.327 7.827 -8.682 1.00 85.62 85 GLN A CA 1
ATOM 672 C C . GLN A 1 85 ? 22.025 7.054 -8.934 1.00 85.62 85 GLN A C 1
ATOM 674 O O . GLN A 1 85 ? 21.147 7.554 -9.633 1.00 85.62 85 GLN A O 1
ATOM 679 N N . LEU A 1 86 ? 21.855 5.879 -8.321 1.00 90.19 86 LEU A N 1
ATOM 680 C CA . LEU A 1 86 ? 20.608 5.108 -8.397 1.00 90.19 86 LEU A CA 1
ATOM 681 C C . LEU A 1 86 ? 19.424 5.885 -7.793 1.00 90.19 86 LEU A C 1
ATOM 683 O O . LEU A 1 86 ? 18.350 5.934 -8.391 1.00 90.19 86 LEU A O 1
ATOM 687 N N . HIS A 1 87 ? 19.619 6.565 -6.657 1.00 90.44 87 HIS A N 1
ATOM 688 C CA . HIS A 1 87 ? 18.591 7.441 -6.077 1.00 90.44 87 HIS A CA 1
ATOM 689 C C . HIS A 1 87 ? 18.250 8.632 -6.982 1.00 90.44 87 HIS A C 1
ATOM 691 O O . HIS A 1 87 ? 17.078 8.995 -7.100 1.00 90.44 87 HIS A O 1
ATOM 697 N N . VAL A 1 88 ? 19.253 9.248 -7.620 1.00 88.38 88 VAL A N 1
ATOM 698 C CA . VAL A 1 88 ? 19.032 10.328 -8.595 1.00 88.38 88 VAL A CA 1
ATOM 699 C C . VAL A 1 88 ? 18.190 9.820 -9.762 1.00 88.38 88 VAL A C 1
ATOM 701 O O . VAL A 1 88 ? 17.214 10.474 -10.124 1.00 88.38 88 VAL A O 1
ATOM 704 N N . LEU A 1 89 ? 18.506 8.639 -10.296 1.00 89.50 89 LEU A N 1
ATOM 705 C CA . LEU A 1 89 ? 17.764 8.049 -11.408 1.00 89.50 89 LEU A CA 1
ATOM 706 C C . LEU A 1 89 ? 16.305 7.740 -11.030 1.00 89.50 89 LEU A C 1
ATOM 708 O O . LEU A 1 89 ? 15.396 8.068 -11.789 1.00 89.50 89 LEU A O 1
ATOM 712 N N . LEU A 1 90 ? 16.049 7.215 -9.824 1.00 92.12 90 LEU A N 1
ATOM 713 C CA . LEU A 1 90 ? 14.682 7.029 -9.315 1.00 92.12 90 LEU A CA 1
ATOM 714 C C . LEU A 1 90 ? 13.907 8.352 -9.246 1.00 92.12 90 LEU A C 1
ATOM 716 O O . LEU A 1 90 ? 12.770 8.430 -9.711 1.00 92.12 90 LEU A O 1
ATOM 720 N N . LYS A 1 91 ? 14.527 9.419 -8.724 1.00 89.94 91 LYS A N 1
ATOM 721 C CA . LYS A 1 91 ? 13.909 10.756 -8.689 1.00 89.94 91 LYS A CA 1
ATOM 722 C C . LYS A 1 91 ? 13.629 11.292 -10.092 1.00 89.94 91 LYS A C 1
ATOM 724 O O . LYS A 1 91 ? 12.573 11.877 -10.312 1.00 89.94 91 LYS A O 1
ATOM 729 N N . GLN A 1 92 ? 14.527 11.064 -11.048 1.00 88.50 92 GLN A N 1
ATOM 730 C CA . GLN A 1 92 ? 14.314 11.455 -12.443 1.00 88.50 92 GLN A CA 1
ATOM 731 C C . GLN A 1 92 ? 13.105 10.741 -13.058 1.00 88.50 92 GLN A C 1
ATOM 733 O O . GLN A 1 92 ? 12.302 11.400 -13.713 1.00 88.50 92 GLN A O 1
ATOM 738 N N . ILE A 1 93 ? 12.923 9.439 -12.804 1.00 90.00 93 ILE A N 1
ATOM 739 C CA . ILE A 1 93 ? 11.730 8.695 -13.250 1.00 90.00 93 ILE A CA 1
ATOM 740 C C . ILE A 1 93 ? 10.453 9.346 -12.703 1.00 90.00 93 ILE A C 1
ATOM 742 O O . ILE A 1 93 ? 9.505 9.576 -13.455 1.00 90.00 93 ILE A O 1
ATOM 746 N N . ILE A 1 94 ? 10.445 9.703 -11.415 1.00 90.38 94 ILE A N 1
ATOM 747 C CA . ILE A 1 94 ? 9.301 10.358 -10.766 1.00 90.38 94 ILE A CA 1
ATOM 748 C C . ILE A 1 94 ? 9.023 11.735 -11.379 1.00 90.38 94 ILE A C 1
ATOM 750 O O . ILE A 1 94 ? 7.878 12.039 -11.706 1.00 90.38 94 ILE A O 1
ATOM 754 N N . VAL A 1 95 ? 10.057 12.548 -11.606 1.00 86.56 95 VAL A N 1
ATOM 755 C CA . VAL A 1 95 ? 9.915 13.875 -12.228 1.00 86.56 95 VAL A CA 1
ATOM 756 C C . VAL A 1 95 ? 9.383 13.767 -13.657 1.00 86.56 95 VAL A C 1
ATOM 758 O O . VAL A 1 95 ? 8.468 14.503 -14.021 1.00 86.56 95 VAL A O 1
ATOM 761 N N . VAL A 1 96 ? 9.899 12.836 -14.466 1.00 85.81 96 VAL A N 1
ATOM 762 C CA . VAL A 1 96 ? 9.400 12.603 -15.832 1.00 85.81 96 VAL A CA 1
ATOM 763 C C . VAL A 1 96 ? 7.918 12.225 -15.804 1.00 85.81 96 VAL A C 1
ATOM 765 O O . VAL A 1 96 ? 7.128 12.767 -16.579 1.00 85.81 96 VAL A O 1
ATOM 768 N N . ALA A 1 97 ? 7.521 11.347 -14.884 1.00 88.38 97 ALA A N 1
ATOM 769 C CA . ALA A 1 97 ? 6.131 10.947 -14.719 1.00 88.38 97 ALA A CA 1
ATOM 770 C C . ALA A 1 97 ? 5.226 12.105 -14.256 1.00 88.38 97 ALA A C 1
ATOM 772 O O . ALA A 1 97 ? 4.123 12.258 -14.780 1.00 88.38 97 ALA A O 1
ATOM 773 N N . ALA A 1 98 ? 5.693 12.956 -13.338 1.00 87.12 98 ALA A N 1
ATOM 774 C CA . ALA A 1 98 ? 4.958 14.131 -12.868 1.00 87.12 98 ALA A CA 1
ATOM 775 C C . ALA A 1 98 ? 4.783 15.194 -13.969 1.00 87.12 98 ALA A C 1
ATOM 777 O O . ALA A 1 98 ? 3.713 15.796 -14.101 1.00 87.12 98 ALA A O 1
ATOM 778 N N . LEU A 1 99 ? 5.808 15.402 -14.803 1.00 83.50 99 LEU A N 1
ATOM 779 C CA . LEU A 1 99 ? 5.730 16.286 -15.969 1.00 83.50 99 LEU A CA 1
ATOM 780 C C . LEU A 1 99 ? 4.739 15.753 -17.009 1.00 83.50 99 LEU A C 1
ATOM 782 O O . LEU A 1 99 ? 3.932 16.521 -17.533 1.00 83.50 99 LEU A O 1
ATOM 786 N N . TYR A 1 100 ? 4.766 14.443 -17.270 1.00 83.00 100 TYR A N 1
ATOM 787 C CA . TYR A 1 100 ? 3.794 13.785 -18.141 1.00 83.00 100 TYR A CA 1
ATOM 788 C C . TYR A 1 100 ? 2.365 13.914 -17.599 1.00 83.00 100 TYR A C 1
ATOM 790 O O . TYR A 1 100 ? 1.457 14.314 -18.323 1.00 83.00 100 TYR A O 1
ATOM 798 N N . TRP A 1 101 ? 2.165 13.660 -16.305 1.00 85.12 101 TRP A N 1
ATOM 799 C CA . TRP A 1 101 ? 0.873 13.852 -15.652 1.00 85.12 101 TRP A CA 1
ATOM 800 C C . TRP A 1 101 ? 0.361 15.291 -15.806 1.00 85.12 101 TRP A C 1
ATOM 802 O O . TRP A 1 101 ? -0.783 15.520 -16.204 1.00 85.12 101 TRP A O 1
ATOM 812 N N . SER A 1 102 ? 1.232 16.271 -15.566 1.00 84.12 102 SER A N 1
ATOM 813 C CA . SER A 1 102 ? 0.893 17.693 -15.663 1.00 84.12 102 SER A CA 1
ATOM 814 C C . SER A 1 102 ? 0.422 18.102 -17.060 1.00 84.12 102 SER A C 1
ATOM 816 O O . SER A 1 102 ? -0.443 18.972 -17.170 1.00 84.12 102 SER A O 1
ATOM 818 N N . SER A 1 103 ? 0.941 17.469 -18.119 1.00 79.56 103 SER A N 1
ATOM 819 C CA . SER A 1 103 ? 0.526 17.752 -19.497 1.00 79.56 103 SER A CA 1
ATOM 820 C C . SER A 1 103 ? -0.764 17.042 -19.921 1.00 79.56 103 SER A C 1
ATOM 822 O O . SER A 1 103 ? -1.394 17.475 -20.883 1.00 79.56 103 SER A O 1
ATOM 824 N N . MET A 1 104 ? -1.187 15.986 -19.217 1.00 81.12 104 MET A N 1
ATOM 825 C CA . MET A 1 104 ? -2.350 15.164 -19.588 1.00 81.12 104 MET A CA 1
ATOM 826 C C . MET A 1 104 ? -3.532 15.233 -18.612 1.00 81.12 104 MET A C 1
ATOM 828 O O . MET A 1 104 ? -4.579 14.663 -18.909 1.00 81.12 104 MET A O 1
ATOM 832 N N . LYS A 1 105 ? -3.394 15.902 -17.459 1.00 76.31 105 LYS A N 1
ATOM 833 C CA . LYS A 1 105 ? -4.399 15.896 -16.377 1.00 76.31 105 LYS A CA 1
ATOM 834 C C . LYS A 1 105 ? -5.816 16.304 -16.807 1.00 76.31 105 LYS A C 1
ATOM 836 O O . LYS A 1 105 ? -6.780 15.800 -16.250 1.00 76.31 105 LYS A O 1
ATOM 841 N N . ASN A 1 106 ? -5.935 17.168 -17.818 1.00 77.38 106 ASN A N 1
ATOM 842 C CA . ASN A 1 106 ? -7.219 17.648 -18.347 1.00 77.38 106 ASN A CA 1
ATOM 843 C C . ASN A 1 106 ? -7.694 16.870 -19.589 1.00 77.38 106 ASN A C 1
ATOM 845 O O . ASN A 1 106 ? -8.730 17.192 -20.163 1.00 77.38 106 ASN A O 1
ATOM 849 N N . ALA A 1 107 ? -6.921 15.886 -20.049 1.00 78.19 107 ALA A N 1
ATOM 850 C CA . ALA A 1 107 ? -7.245 15.081 -21.217 1.00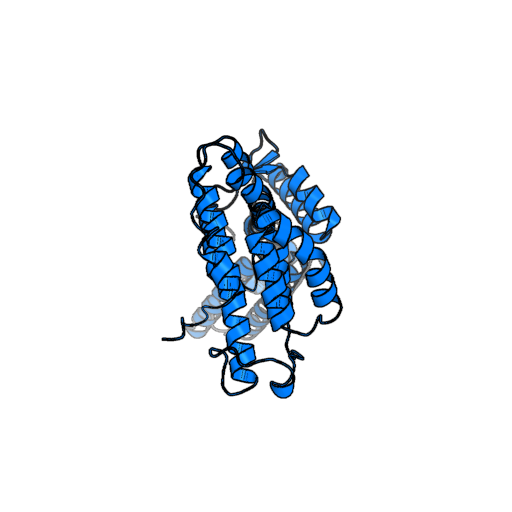 78.19 107 ALA A CA 1
ATOM 851 C C . ALA A 1 107 ? -7.985 13.793 -20.804 1.00 78.19 107 ALA A C 1
ATOM 853 O O . ALA A 1 107 ? -7.823 13.328 -19.672 1.00 78.19 107 ALA A O 1
ATOM 854 N N . PRO A 1 108 ? -8.731 13.132 -21.712 1.00 73.12 108 PRO A N 1
ATOM 855 C CA . PRO A 1 108 ? -9.392 11.854 -21.418 1.00 73.12 108 PRO A CA 1
ATOM 856 C C . PRO A 1 108 ? -8.430 10.769 -20.911 1.00 73.12 108 PRO A C 1
ATOM 858 O O . PRO A 1 108 ? -8.802 9.904 -20.118 1.00 73.12 108 PRO A O 1
ATOM 861 N N . GLN A 1 109 ? -7.163 10.816 -21.337 1.00 71.00 109 GLN A N 1
ATOM 862 C CA . GLN A 1 109 ? -6.117 9.920 -20.845 1.00 71.00 109 GLN A CA 1
ATOM 863 C C . GLN A 1 109 ? -5.805 10.154 -19.361 1.00 71.00 109 GLN A C 1
ATOM 865 O O . GLN A 1 109 ? -5.439 9.202 -18.670 1.00 71.00 109 GLN A O 1
ATOM 870 N N . GLY A 1 110 ? -5.973 11.386 -18.873 1.00 72.12 110 GLY A N 1
ATOM 871 C CA . GLY A 1 110 ? -5.805 11.742 -17.472 1.00 72.12 110 GLY A CA 1
ATOM 872 C C . GLY A 1 110 ? -6.860 11.097 -16.573 1.00 72.12 110 GLY A C 1
ATOM 873 O O . GLY A 1 110 ? -6.519 10.595 -15.504 1.00 72.12 110 GLY A O 1
ATOM 874 N N . GLN A 1 111 ? -8.102 10.969 -17.059 1.00 74.62 111 GLN A N 1
ATOM 875 C CA . GLN A 1 111 ? -9.196 10.308 -16.332 1.00 74.62 111 GLN A CA 1
ATOM 876 C C . GLN A 1 111 ? -8.871 8.849 -15.974 1.00 74.62 111 GLN A C 1
ATOM 878 O O . GLN A 1 111 ? -9.206 8.366 -14.895 1.00 74.62 111 GLN A O 1
ATOM 883 N N . ARG A 1 112 ? -8.158 8.153 -16.866 1.00 73.25 112 ARG A N 1
ATOM 884 C CA . ARG A 1 112 ? -7.701 6.768 -16.661 1.00 73.25 112 ARG A CA 1
ATOM 885 C C . ARG A 1 112 ? -6.528 6.639 -15.688 1.00 73.25 112 ARG A C 1
ATOM 887 O O . ARG A 1 112 ? -6.140 5.520 -15.382 1.00 73.25 112 ARG A O 1
ATOM 894 N N . VAL A 1 113 ? -5.884 7.745 -15.322 1.00 76.62 113 VAL A N 1
ATOM 895 C CA . VAL A 1 113 ? -4.850 7.756 -14.281 1.00 76.62 113 VAL A CA 1
ATOM 896 C C . VAL A 1 113 ? -5.506 8.041 -12.943 1.00 76.62 113 VAL A C 1
ATOM 898 O O . VAL A 1 113 ? -5.178 7.353 -12.000 1.00 76.62 113 VAL A O 1
ATOM 901 N N . VAL A 1 114 ? -6.471 8.965 -12.853 1.00 83.75 114 VAL A N 1
ATOM 902 C CA . VAL A 1 114 ? -7.186 9.293 -11.595 1.00 83.75 114 VAL A CA 1
ATOM 903 C C . VAL A 1 114 ? -8.274 8.290 -11.213 1.00 83.75 114 VAL A C 1
ATOM 905 O O . VAL A 1 114 ? -8.934 8.477 -10.197 1.00 83.75 114 VAL A O 1
ATOM 908 N N . SER A 1 115 ? -8.501 7.243 -12.005 1.00 88.62 115 SER A N 1
ATOM 909 C CA . SER A 1 115 ? -9.490 6.217 -11.679 1.00 88.62 115 SER A CA 1
ATOM 910 C C . SER A 1 115 ? -9.052 4.826 -12.112 1.00 88.62 115 SER A C 1
ATOM 912 O O . SER A 1 115 ? -8.347 4.666 -13.110 1.00 88.62 115 SER A O 1
ATOM 914 N N . VAL A 1 116 ? -9.488 3.819 -11.359 1.00 91.62 116 VAL A N 1
ATOM 915 C CA . VAL A 1 116 ? -9.293 2.399 -11.669 1.00 91.62 116 VAL A CA 1
ATOM 916 C C . VAL A 1 116 ? -10.561 1.630 -11.311 1.00 91.62 116 VAL A C 1
ATOM 918 O O . VAL A 1 116 ? -11.129 1.838 -10.241 1.00 91.62 116 VAL A O 1
ATOM 921 N N . THR A 1 117 ? -11.034 0.757 -12.202 1.00 93.50 117 THR A N 1
ATOM 922 C CA . THR A 1 117 ? -12.199 -0.090 -11.901 1.00 93.50 117 THR A CA 1
ATOM 923 C C . THR A 1 117 ? -11.837 -1.145 -10.862 1.00 93.50 117 THR A C 1
ATOM 925 O O . THR A 1 117 ? -10.695 -1.618 -10.828 1.00 93.50 117 THR A O 1
ATOM 928 N N . VAL A 1 118 ? -12.805 -1.537 -10.029 1.00 94.62 118 VAL A N 1
ATOM 929 C CA . VAL A 1 118 ? -12.609 -2.588 -9.017 1.00 94.62 118 VAL A CA 1
ATOM 930 C C . VAL A 1 118 ? -12.099 -3.869 -9.678 1.00 94.62 118 VAL A C 1
ATOM 932 O O . VAL A 1 118 ? -11.104 -4.425 -9.222 1.00 94.62 118 VAL A O 1
ATOM 935 N N . ASP A 1 119 ? -12.701 -4.279 -10.796 1.00 95.12 119 ASP A N 1
ATOM 936 C CA . ASP A 1 119 ? -12.318 -5.495 -11.522 1.00 95.12 119 ASP A CA 1
ATOM 937 C C . ASP A 1 119 ? -10.884 -5.443 -12.050 1.00 95.12 119 ASP A C 1
ATOM 939 O O . ASP A 1 119 ? -10.147 -6.422 -11.953 1.00 95.12 119 ASP A O 1
ATOM 943 N N . THR A 1 120 ? -10.457 -4.296 -12.589 1.00 94.44 120 THR A N 1
ATOM 944 C CA . THR A 1 120 ? -9.089 -4.144 -13.104 1.00 94.44 120 THR A CA 1
ATOM 945 C C . THR A 1 120 ? -8.070 -4.180 -11.973 1.00 94.44 120 THR A C 1
ATOM 947 O O . THR A 1 120 ? -7.040 -4.844 -12.101 1.00 94.44 120 THR A O 1
ATOM 950 N N . LEU A 1 121 ? -8.358 -3.506 -10.856 1.00 95.00 121 LEU A N 1
ATOM 951 C CA . LEU A 1 121 ? -7.480 -3.534 -9.690 1.00 95.00 121 LEU A CA 1
ATOM 952 C C . LEU A 1 121 ? -7.416 -4.946 -9.091 1.00 95.00 121 LEU A C 1
ATOM 954 O O . LEU A 1 121 ? -6.332 -5.444 -8.800 1.00 95.00 121 LEU A O 1
ATOM 958 N N . HIS A 1 122 ? -8.563 -5.615 -8.967 1.00 96.25 122 HIS A N 1
ATOM 959 C CA . HIS A 1 122 ? -8.647 -6.986 -8.479 1.00 96.25 122 HIS A CA 1
ATOM 960 C C . HIS A 1 122 ? -7.862 -7.951 -9.369 1.00 96.25 122 HIS A C 1
ATOM 962 O O . HIS A 1 122 ? -7.024 -8.686 -8.864 1.00 96.25 122 HIS A O 1
ATOM 968 N N . ALA A 1 123 ? -8.087 -7.933 -10.686 1.00 96.19 123 ALA A N 1
ATOM 969 C CA . ALA A 1 123 ? -7.398 -8.811 -11.631 1.00 96.19 123 ALA A CA 1
ATOM 970 C C . ALA A 1 123 ? -5.880 -8.589 -11.631 1.00 96.19 123 ALA A C 1
ATOM 972 O O . ALA A 1 123 ? -5.117 -9.546 -11.745 1.00 96.19 123 ALA A O 1
ATOM 973 N N . HIS A 1 124 ? -5.434 -7.338 -11.467 1.00 94.25 124 HIS A N 1
ATOM 974 C CA . HIS A 1 124 ? -4.016 -7.041 -11.300 1.00 94.25 124 HIS A CA 1
ATOM 975 C C . HIS A 1 124 ? -3.444 -7.744 -10.067 1.00 94.25 124 HIS A C 1
ATOM 977 O O . HIS A 1 124 ? -2.441 -8.446 -10.184 1.00 94.25 124 HIS A O 1
ATOM 983 N N . TYR A 1 125 ? -4.094 -7.583 -8.911 1.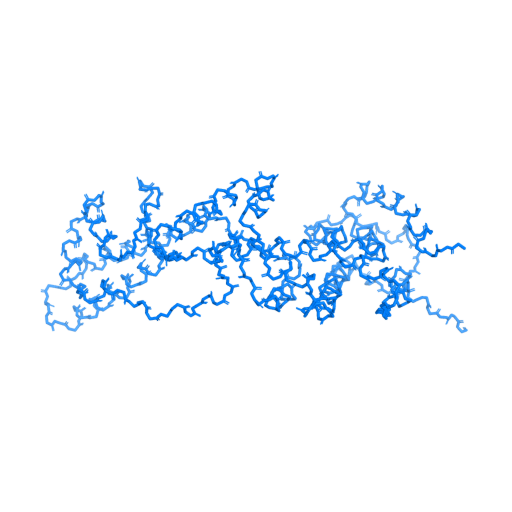00 94.81 125 TYR A N 1
ATOM 984 C CA . TYR A 1 125 ? -3.619 -8.159 -7.658 1.00 94.81 125 TYR A CA 1
ATOM 985 C C . TYR A 1 125 ? -3.805 -9.673 -7.573 1.00 94.81 125 TYR A C 1
ATOM 987 O O . TYR A 1 125 ? -2.962 -10.336 -6.988 1.00 94.81 125 TYR A O 1
ATOM 995 N N . ASP A 1 126 ? -4.809 -10.260 -8.216 1.00 95.12 126 ASP A N 1
ATOM 996 C CA . ASP A 1 126 ? -5.017 -11.713 -8.205 1.00 95.12 126 ASP A CA 1
ATOM 997 C C . ASP A 1 126 ? -3.814 -12.480 -8.791 1.00 95.12 126 ASP A C 1
ATOM 999 O O . ASP A 1 126 ? -3.459 -13.564 -8.321 1.00 95.12 126 ASP A O 1
ATOM 1003 N N . GLY A 1 127 ? -3.119 -11.867 -9.759 1.00 90.88 127 GLY A N 1
ATOM 1004 C CA . GLY A 1 127 ? -1.911 -12.418 -10.373 1.00 90.88 127 GLY A CA 1
ATOM 1005 C C . GLY A 1 127 ? -0.610 -12.219 -9.583 1.00 90.88 127 GLY A C 1
ATOM 1006 O O . GLY A 1 127 ? 0.364 -12.908 -9.878 1.00 90.88 127 GLY A O 1
ATOM 1007 N N . ILE A 1 128 ? -0.562 -11.301 -8.609 1.00 90.25 128 ILE A N 1
ATOM 1008 C CA . ILE A 1 128 ? 0.682 -10.939 -7.889 1.00 90.25 128 ILE A CA 1
ATOM 1009 C C . ILE A 1 128 ? 0.592 -11.121 -6.370 1.00 90.25 128 ILE A C 1
ATOM 1011 O O . ILE A 1 128 ? 1.554 -11.556 -5.747 1.00 90.25 128 ILE A O 1
ATOM 1015 N N . ASP A 1 129 ? -0.556 -10.811 -5.776 1.00 91.56 129 ASP A N 1
ATOM 1016 C CA . ASP A 1 129 ? -0.845 -10.882 -4.349 1.00 91.56 129 ASP A CA 1
ATOM 1017 C C . ASP A 1 129 ? -2.343 -11.161 -4.136 1.00 91.56 129 ASP A C 1
ATOM 1019 O O . ASP A 1 129 ? -3.196 -10.268 -4.056 1.00 91.56 129 ASP A O 1
ATOM 1023 N N . LYS A 1 130 ? -2.659 -12.450 -3.987 1.00 92.50 130 LYS A N 1
ATOM 1024 C CA . LYS A 1 130 ? -4.025 -12.931 -3.740 1.00 92.50 130 LYS A CA 1
ATOM 1025 C C . LYS A 1 130 ? -4.632 -12.371 -2.452 1.00 92.50 130 LYS A C 1
ATOM 1027 O O . LYS A 1 130 ? -5.855 -12.286 -2.339 1.00 92.50 130 LYS A O 1
ATOM 1032 N N . SER A 1 131 ? -3.808 -12.000 -1.470 1.00 92.06 131 SER A N 1
ATOM 1033 C CA . SER A 1 131 ? -4.290 -11.421 -0.215 1.00 92.06 131 SER A CA 1
ATOM 1034 C C . SER A 1 131 ? -4.797 -9.991 -0.424 1.00 92.06 131 SER A C 1
ATOM 1036 O O . SER A 1 131 ? -5.871 -9.638 0.078 1.00 92.06 131 SER A O 1
ATOM 1038 N N . ALA A 1 132 ? -4.099 -9.204 -1.248 1.00 93.44 132 ALA A N 1
ATOM 1039 C CA . ALA A 1 132 ? -4.545 -7.886 -1.682 1.00 93.44 132 ALA A CA 1
ATOM 1040 C C . ALA A 1 132 ? -5.828 -7.979 -2.521 1.00 93.44 132 ALA A C 1
ATOM 1042 O O . ALA A 1 132 ? -6.785 -7.255 -2.249 1.00 93.44 132 ALA A O 1
ATOM 1043 N N . ALA A 1 133 ? -5.906 -8.928 -3.462 1.00 94.94 133 ALA A N 1
ATOM 1044 C CA . ALA A 1 133 ? -7.110 -9.160 -4.267 1.00 94.94 133 ALA A CA 1
ATOM 1045 C C . ALA A 1 133 ? -8.339 -9.485 -3.397 1.00 94.94 133 ALA A C 1
ATOM 1047 O O . ALA A 1 133 ? -9.396 -8.859 -3.530 1.00 94.94 133 ALA A O 1
ATOM 1048 N N . LYS A 1 134 ? -8.180 -10.392 -2.422 1.00 94.19 134 LYS A N 1
ATOM 1049 C CA . LYS A 1 134 ? -9.233 -10.709 -1.446 1.00 94.19 134 LYS A CA 1
ATOM 1050 C C . LYS A 1 134 ? -9.648 -9.479 -0.639 1.00 94.19 134 LYS A C 1
ATOM 1052 O O . LYS A 1 134 ? -10.838 -9.262 -0.426 1.00 94.19 134 LYS A O 1
ATOM 1057 N N . THR A 1 135 ? -8.683 -8.663 -0.224 1.00 94.06 135 THR A N 1
ATOM 1058 C CA . THR A 1 135 ? -8.943 -7.436 0.537 1.00 94.06 135 THR A CA 1
ATOM 1059 C C . THR A 1 135 ? -9.729 -6.413 -0.283 1.00 94.06 135 THR A C 1
ATOM 1061 O O . THR A 1 135 ? -10.679 -5.838 0.241 1.00 94.06 135 THR A O 1
ATOM 1064 N N . ILE A 1 136 ? -9.405 -6.235 -1.569 1.00 95.44 136 ILE A N 1
ATOM 1065 C CA . ILE A 1 136 ? -10.162 -5.379 -2.497 1.00 95.44 136 ILE A CA 1
ATOM 1066 C C . ILE A 1 136 ? -11.611 -5.865 -2.611 1.00 95.44 136 ILE A C 1
ATOM 1068 O O . ILE A 1 136 ? -12.540 -5.080 -2.434 1.00 95.44 136 ILE A O 1
ATOM 1072 N N . SER A 1 137 ? -11.813 -7.167 -2.829 1.00 94.94 137 SER A N 1
ATOM 1073 C CA . SER A 1 137 ? -13.149 -7.776 -2.886 1.00 94.94 137 SER A CA 1
ATOM 1074 C C . SER A 1 137 ? -13.945 -7.578 -1.592 1.00 94.94 137 SER A C 1
ATOM 1076 O O . SER A 1 137 ? -15.130 -7.236 -1.625 1.00 94.94 137 SER A O 1
ATOM 1078 N N . ASP A 1 138 ? -13.303 -7.783 -0.441 1.00 93.25 138 ASP A N 1
ATOM 1079 C CA . ASP A 1 138 ? -13.933 -7.623 0.868 1.00 93.25 138 ASP A CA 1
ATOM 1080 C C . ASP A 1 138 ? -14.281 -6.159 1.166 1.00 93.25 138 ASP A C 1
ATOM 1082 O O . ASP A 1 138 ? -15.368 -5.905 1.688 1.00 93.25 138 ASP A O 1
ATOM 1086 N N . ALA A 1 139 ? -13.411 -5.213 0.803 1.00 92.81 139 ALA A N 1
ATOM 1087 C CA . ALA A 1 139 ? -13.644 -3.777 0.948 1.00 92.81 139 ALA A CA 1
ATOM 1088 C C . ALA A 1 139 ? -14.822 -3.309 0.088 1.00 92.81 139 ALA A C 1
ATOM 1090 O O . ALA A 1 139 ? -15.745 -2.676 0.598 1.00 92.81 139 ALA A O 1
ATOM 1091 N N . THR A 1 140 ? -14.847 -3.687 -1.195 1.00 93.00 140 THR A N 1
ATOM 1092 C CA . THR A 1 140 ? -15.942 -3.323 -2.102 1.00 93.00 140 THR A CA 1
ATOM 1093 C C . THR A 1 140 ? -17.273 -3.906 -1.634 1.00 93.00 140 THR A C 1
ATOM 1095 O O . THR A 1 140 ? -18.284 -3.205 -1.634 1.00 93.00 140 THR A O 1
ATOM 1098 N N . ARG A 1 141 ? -17.297 -5.173 -1.193 1.00 92.44 141 ARG A N 1
ATOM 1099 C CA . ARG A 1 141 ? -18.516 -5.794 -0.647 1.00 92.44 141 ARG A CA 1
ATOM 1100 C C . ARG A 1 141 ? -18.987 -5.086 0.621 1.00 92.44 141 ARG A C 1
ATOM 1102 O O . ARG A 1 141 ? -20.183 -4.871 0.783 1.00 92.44 141 ARG A O 1
ATOM 1109 N N . PHE A 1 142 ? -18.062 -4.748 1.519 1.00 90.94 142 PHE A N 1
ATOM 1110 C CA . PHE A 1 142 ? -18.386 -4.046 2.757 1.00 90.94 142 PHE A CA 1
ATOM 1111 C C . PHE A 1 142 ? -19.001 -2.675 2.469 1.00 90.94 142 PHE A C 1
ATOM 1113 O O . PHE A 1 142 ? -20.096 -2.396 2.947 1.00 90.94 142 PHE A O 1
ATOM 1120 N N . LEU A 1 143 ? -18.360 -1.883 1.608 1.00 89.19 143 LEU A N 1
ATOM 1121 C CA . LEU A 1 143 ? -18.829 -0.551 1.241 1.00 89.19 143 LEU A CA 1
ATOM 1122 C C . LEU A 1 143 ? -20.204 -0.581 0.561 1.00 89.19 143 LEU A C 1
ATOM 1124 O O . LEU A 1 143 ? -21.067 0.221 0.900 1.00 89.19 143 LEU A O 1
ATOM 1128 N N . LYS A 1 144 ? -20.446 -1.542 -0.343 1.00 88.62 144 LYS A N 1
ATOM 1129 C CA . LYS A 1 144 ? -21.758 -1.720 -0.994 1.00 88.62 144 LYS A CA 1
ATOM 1130 C C . LYS A 1 144 ? -22.873 -2.106 -0.010 1.00 88.62 144 LYS A C 1
ATOM 1132 O O . LYS A 1 144 ? -24.029 -1.816 -0.284 1.00 88.62 144 LYS A O 1
ATOM 1137 N N . ASN A 1 145 ? -22.538 -2.757 1.107 1.00 88.62 145 ASN A N 1
ATOM 1138 C CA . ASN A 1 145 ? -23.518 -3.244 2.083 1.00 88.62 145 ASN A CA 1
ATOM 1139 C C . ASN A 1 145 ? -23.743 -2.297 3.270 1.00 88.62 145 ASN A C 1
ATOM 1141 O O . ASN A 1 145 ? -24.801 -2.356 3.885 1.00 88.62 145 ASN A O 1
ATOM 1145 N N . GLN A 1 146 ? -22.726 -1.531 3.665 1.00 85.06 146 GLN A N 1
ATOM 1146 C CA . GLN A 1 146 ? -22.733 -0.710 4.883 1.00 85.06 146 GLN A CA 1
ATOM 1147 C C . GLN A 1 146 ? -22.658 0.790 4.592 1.00 85.06 146 GLN A C 1
ATOM 1149 O O . GLN A 1 146 ? -22.747 1.574 5.528 1.00 85.06 146 GLN A O 1
ATOM 1154 N N . GLU A 1 147 ? -22.435 1.184 3.332 1.00 85.50 147 GLU A N 1
ATOM 1155 C CA . GLU A 1 147 ? -22.251 2.583 2.907 1.00 85.50 147 GLU A CA 1
ATOM 1156 C C . GLU A 1 147 ? -21.166 3.336 3.703 1.00 85.50 147 GLU A C 1
ATOM 1158 O O . GLU A 1 147 ? -21.141 4.560 3.762 1.00 85.50 147 GLU A O 1
ATOM 1163 N N . SER A 1 148 ? -20.225 2.592 4.289 1.00 87.44 148 SER A N 1
ATOM 1164 C CA . SER A 1 148 ? -19.122 3.106 5.094 1.00 87.44 148 SER A CA 1
ATOM 1165 C C . SER A 1 148 ? -17.822 2.388 4.741 1.00 87.44 148 SER A C 1
ATOM 1167 O O . SER A 1 148 ? -17.813 1.205 4.386 1.00 87.44 148 SER A O 1
ATOM 1169 N N . TRP A 1 149 ? -16.708 3.108 4.852 1.00 88.94 149 TRP A N 1
ATOM 1170 C CA . TRP A 1 149 ? -15.355 2.556 4.735 1.00 88.94 149 TRP A CA 1
ATOM 1171 C C . TRP A 1 149 ? -14.815 2.027 6.059 1.00 88.94 149 TRP A C 1
ATOM 1173 O O . TRP A 1 149 ? -13.873 1.229 6.072 1.00 88.94 149 TRP A O 1
ATOM 1183 N N . SER A 1 150 ? -15.408 2.486 7.155 1.00 91.06 150 SER A N 1
ATOM 1184 C CA . SER A 1 150 ? -14.850 2.385 8.489 1.00 91.06 150 SER A CA 1
ATOM 1185 C C . SER A 1 150 ? -15.641 1.403 9.338 1.00 91.06 150 SER A C 1
ATOM 1187 O O . SER A 1 150 ? -16.869 1.331 9.265 1.00 91.06 150 SER A O 1
ATOM 1189 N N . PHE A 1 151 ? -14.922 0.620 10.129 1.00 92.19 151 PHE A N 1
ATOM 1190 C CA . PHE A 1 151 ? -15.482 -0.388 11.015 1.00 92.19 151 PHE A CA 1
ATOM 1191 C C . PHE A 1 151 ? -14.514 -0.682 12.151 1.00 92.19 151 PHE A C 1
ATOM 1193 O O . PHE A 1 151 ? -13.322 -0.398 12.074 1.00 92.19 151 PHE A O 1
ATOM 1200 N N . TRP A 1 152 ? -15.017 -1.326 13.192 1.00 92.88 152 TRP A N 1
ATOM 1201 C CA . TRP A 1 152 ? -14.205 -1.838 14.282 1.00 92.88 152 TRP A CA 1
ATOM 1202 C C . TRP A 1 152 ? -14.024 -3.343 14.142 1.00 92.88 152 TRP A C 1
ATOM 1204 O O . TRP A 1 152 ? -14.932 -4.051 13.703 1.00 92.88 152 TRP A O 1
ATOM 1214 N N . ILE A 1 153 ? -12.856 -3.853 14.524 1.00 93.44 153 ILE A N 1
ATOM 1215 C CA . ILE A 1 153 ? -12.572 -5.289 14.544 1.00 93.44 153 ILE A CA 1
ATOM 1216 C C . ILE A 1 153 ? -12.377 -5.806 15.961 1.00 93.44 153 ILE A C 1
ATOM 1218 O O . ILE A 1 153 ? -11.734 -5.179 16.800 1.00 93.44 153 ILE A O 1
ATOM 1222 N N . CYS A 1 154 ? -12.869 -7.016 16.216 1.00 92.94 154 CYS A N 1
ATOM 1223 C CA . CYS A 1 154 ? -12.458 -7.750 17.401 1.00 92.94 154 CYS A CA 1
ATOM 1224 C C . CYS A 1 154 ? -10.987 -8.169 17.266 1.00 92.94 154 CYS A C 1
ATOM 1226 O O . CYS A 1 154 ? -10.620 -8.902 16.346 1.00 92.94 154 CYS A O 1
ATOM 1228 N N . LEU A 1 155 ? -10.162 -7.744 18.222 1.00 89.56 155 LEU A N 1
ATOM 1229 C CA . LEU A 1 155 ? -8.728 -8.049 18.268 1.00 89.56 155 LEU A CA 1
ATOM 1230 C C . LEU A 1 155 ? -8.409 -9.401 18.919 1.00 89.56 155 LEU A C 1
ATOM 1232 O O . LEU A 1 155 ? -7.250 -9.811 18.985 1.00 89.56 155 LEU A O 1
ATOM 1236 N N . ASN A 1 156 ? -9.424 -10.128 19.389 1.00 86.25 156 ASN A N 1
ATOM 1237 C CA . ASN A 1 156 ? -9.223 -11.465 19.918 1.00 86.25 156 ASN A CA 1
ATOM 1238 C C . ASN A 1 156 ? -8.950 -12.452 18.775 1.00 86.25 156 ASN A C 1
ATOM 1240 O O . ASN A 1 156 ? -9.753 -12.593 17.849 1.00 86.25 156 ASN A O 1
ATOM 1244 N N . SER A 1 157 ? -7.848 -13.197 18.875 1.00 80.75 157 SER A N 1
ATOM 1245 C CA . SER A 1 157 ? -7.427 -14.174 17.862 1.00 80.75 157 SER A CA 1
ATOM 1246 C C . SER A 1 157 ? -8.474 -15.256 17.576 1.00 80.75 157 SER A C 1
ATOM 1248 O O . SER A 1 157 ? -8.501 -15.806 16.479 1.00 80.75 157 SER A O 1
ATOM 1250 N N . ARG A 1 158 ? -9.381 -15.535 18.522 1.00 84.75 158 ARG A N 1
ATOM 1251 C CA . ARG A 1 158 ? -10.463 -16.522 18.362 1.00 84.75 158 ARG A CA 1
ATOM 1252 C C . ARG A 1 158 ? -11.648 -16.024 17.531 1.00 84.75 158 ARG A C 1
ATOM 1254 O O . ARG A 1 158 ? -12.527 -16.819 17.211 1.00 84.75 158 ARG A O 1
ATOM 1261 N N . CYS A 1 159 ? -11.707 -14.732 17.215 1.00 87.31 159 CYS A N 1
ATOM 1262 C CA . CYS A 1 159 ? -12.822 -14.122 16.489 1.00 87.31 159 CYS A CA 1
ATOM 1263 C C . CYS A 1 159 ? -12.494 -13.740 15.047 1.00 87.31 159 CYS A C 1
ATOM 1265 O O . CYS A 1 159 ? -13.333 -13.121 14.397 1.00 87.31 159 CYS A O 1
ATOM 1267 N N . ASP A 1 160 ? -11.303 -14.103 14.562 1.00 82.75 160 ASP A N 1
AT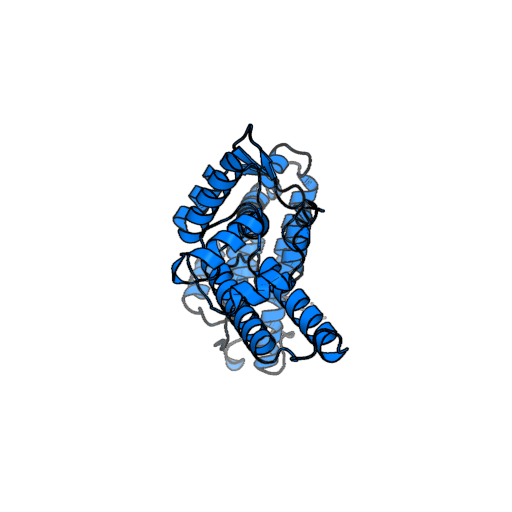OM 1268 C CA . ASP A 1 160 ? -10.844 -13.891 13.182 1.00 82.75 160 ASP A CA 1
ATOM 1269 C C . ASP A 1 160 ? -11.129 -12.475 12.635 1.00 82.75 160 ASP A C 1
ATOM 1271 O O . ASP A 1 160 ? -11.487 -12.272 11.475 1.00 82.75 160 ASP A O 1
ATOM 1275 N N . GLY A 1 161 ? -11.003 -11.454 13.490 1.00 81.75 161 GLY A N 1
ATOM 1276 C CA . GLY A 1 161 ? -11.250 -10.068 13.095 1.00 81.75 161 GLY A CA 1
ATOM 1277 C C . GLY A 1 161 ? -12.706 -9.774 12.724 1.00 81.75 161 GLY A C 1
ATOM 1278 O O . GLY A 1 161 ? -12.950 -9.012 11.787 1.00 81.75 161 GLY A O 1
ATOM 1279 N N . LYS A 1 162 ? -13.677 -10.376 13.430 1.00 90.94 162 LYS A N 1
ATOM 1280 C CA . LYS A 1 162 ? -15.102 -10.042 13.290 1.00 90.94 162 LYS A CA 1
ATOM 1281 C C . LYS A 1 162 ? -15.300 -8.520 13.311 1.00 90.94 162 LYS A C 1
ATOM 1283 O O . LYS A 1 162 ? -14.743 -7.848 14.176 1.00 90.94 162 LYS A O 1
ATOM 1288 N N . LYS A 1 163 ? -16.083 -8.014 12.355 1.00 92.69 163 LYS A N 1
ATOM 1289 C CA . LYS A 1 163 ? -16.284 -6.583 12.084 1.00 92.69 163 LYS A CA 1
ATOM 1290 C C . LYS A 1 163 ? -17.566 -6.061 12.734 1.00 92.69 163 LYS A C 1
ATOM 1292 O O . LYS A 1 163 ? -18.549 -6.802 12.806 1.00 92.69 163 LYS A O 1
ATOM 1297 N N . PHE A 1 164 ? -17.554 -4.796 13.135 1.00 91.62 164 PHE A N 1
ATOM 1298 C CA . PHE A 1 164 ? -18.656 -4.086 13.780 1.00 91.62 164 PHE A CA 1
ATOM 1299 C C . PHE A 1 164 ? -18.774 -2.675 13.208 1.00 91.62 164 PHE A C 1
ATOM 1301 O O . PHE A 1 164 ? -17.757 -2.034 12.950 1.00 91.62 164 PHE A O 1
ATOM 1308 N N . SER A 1 165 ? -20.003 -2.202 13.019 1.00 87.50 165 SER A N 1
ATOM 1309 C CA . SER A 1 165 ? -20.280 -0.874 12.454 1.00 87.50 165 SER A CA 1
ATOM 1310 C C . SER A 1 165 ? -20.299 0.233 13.512 1.00 87.50 165 SER A C 1
ATOM 1312 O O . SER A 1 165 ? -20.339 1.404 13.161 1.00 87.50 165 SER A O 1
ATOM 1314 N N . ASP A 1 166 ? -20.267 -0.133 14.793 1.00 87.25 166 ASP A N 1
ATOM 1315 C CA . ASP A 1 166 ? -20.311 0.777 15.932 1.00 87.25 166 ASP A CA 1
ATOM 1316 C C . ASP A 1 166 ? -19.601 0.156 17.149 1.00 87.25 166 ASP A C 1
ATOM 1318 O O . ASP A 1 166 ? -19.441 -1.071 17.253 1.00 87.25 166 ASP A O 1
ATOM 1322 N N . THR A 1 167 ? -19.165 1.004 18.083 1.00 88.69 167 THR A N 1
ATOM 1323 C CA . THR A 1 167 ? -18.405 0.549 19.257 1.00 88.69 167 THR A CA 1
ATOM 1324 C C . THR A 1 167 ? -19.278 -0.189 20.282 1.00 88.69 167 THR A C 1
ATOM 1326 O O . THR A 1 167 ? -18.780 -1.076 20.979 1.00 88.69 167 THR A O 1
ATOM 1329 N N . SER A 1 168 ? -20.587 0.089 20.330 1.00 87.81 168 SER A N 1
ATOM 1330 C CA . SER A 1 168 ? -21.524 -0.582 21.239 1.00 87.81 168 SER A CA 1
ATOM 1331 C C . SER A 1 168 ? -21.667 -2.064 20.887 1.00 87.81 168 SER A C 1
ATOM 1333 O O . SER A 1 168 ? -21.571 -2.933 21.757 1.00 87.81 168 SER A O 1
ATOM 1335 N N . SER A 1 169 ? -21.804 -2.384 19.601 1.00 90.81 169 SER A N 1
ATOM 1336 C CA . SER A 1 169 ? -21.836 -3.749 19.076 1.00 90.81 169 SER A CA 1
ATOM 1337 C C . SER A 1 169 ? -20.518 -4.491 19.332 1.00 90.81 169 SER A C 1
ATOM 1339 O O . SER A 1 169 ? -20.532 -5.674 19.699 1.00 90.81 169 SER A O 1
ATOM 1341 N N . LEU A 1 170 ? -19.372 -3.809 19.193 1.00 91.00 170 LEU A N 1
ATOM 1342 C CA . LEU A 1 170 ? -18.059 -4.360 19.558 1.00 91.00 170 LEU A CA 1
ATOM 1343 C C . LEU A 1 170 ? -17.992 -4.682 21.059 1.00 91.00 170 LEU A C 1
ATOM 1345 O O . LEU A 1 170 ? -17.523 -5.759 21.447 1.00 91.00 170 LEU A O 1
ATOM 1349 N N . TRP A 1 171 ? -18.468 -3.771 21.907 1.00 88.25 171 TRP A N 1
ATOM 1350 C CA . TRP A 1 171 ? -18.473 -3.948 23.354 1.00 88.25 171 TRP A CA 1
ATOM 1351 C C . TRP A 1 171 ? -19.367 -5.120 23.778 1.00 88.25 171 TRP A C 1
ATOM 1353 O O . TRP A 1 171 ? -18.913 -6.031 24.473 1.00 88.25 171 TRP A O 1
ATOM 1363 N N . GLN A 1 172 ? -20.598 -5.189 23.265 1.00 89.00 172 GLN A N 1
ATOM 1364 C CA . GLN A 1 172 ? -21.516 -6.310 23.506 1.00 89.00 172 GLN A CA 1
ATOM 1365 C C . GLN A 1 172 ? -20.916 -7.655 23.071 1.00 89.00 172 GLN A C 1
ATOM 1367 O O . GLN A 1 172 ? -21.042 -8.674 23.765 1.00 89.00 172 GLN A O 1
ATOM 1372 N N . HIS A 1 173 ? -20.224 -7.681 21.931 1.00 91.75 173 HIS A N 1
ATOM 1373 C CA . HIS A 1 173 ? -19.504 -8.866 21.486 1.00 91.75 173 HIS A CA 1
ATOM 1374 C C . HIS A 1 173 ? -18.387 -9.258 22.458 1.00 91.75 173 HIS A C 1
ATOM 1376 O O . HIS A 1 173 ? -18.277 -10.431 22.822 1.00 91.75 173 HIS A O 1
ATOM 1382 N N . THR A 1 174 ? -17.599 -8.285 22.909 1.00 87.88 174 THR A N 1
ATOM 1383 C CA . THR A 1 174 ? -16.489 -8.504 23.842 1.00 87.88 174 THR A CA 1
ATOM 1384 C C . THR A 1 174 ? -16.995 -9.071 25.166 1.00 87.88 174 THR A C 1
ATOM 1386 O O . THR A 1 174 ? -16.531 -10.127 25.595 1.00 87.88 174 THR A O 1
ATOM 1389 N N . CYS A 1 175 ? -18.034 -8.475 25.752 1.00 85.75 175 CYS A N 1
ATOM 1390 C CA . CYS A 1 175 ? -18.644 -8.953 26.993 1.00 85.75 175 CYS A CA 1
ATOM 1391 C C . CYS A 1 175 ? -19.248 -10.361 26.868 1.00 85.75 175 CYS A C 1
ATOM 1393 O O . CYS A 1 175 ? -19.158 -11.166 27.796 1.00 85.75 175 CYS A O 1
ATOM 1395 N N . SER A 1 176 ? -19.852 -10.692 25.722 1.00 87.19 176 SER A N 1
ATOM 1396 C CA . SER A 1 176 ? -20.522 -11.985 25.530 1.00 87.19 176 SER A CA 1
ATOM 1397 C C . SER A 1 176 ? -19.572 -13.132 25.164 1.00 87.19 176 SER A C 1
ATOM 1399 O O . SER A 1 176 ? -19.778 -14.259 25.623 1.00 87.19 176 SER A O 1
ATOM 1401 N N . LYS A 1 177 ? -18.543 -12.878 24.343 1.00 88.50 177 LYS A N 1
ATOM 1402 C CA . LYS A 1 177 ? -17.633 -13.905 23.795 1.00 88.50 177 LYS A CA 1
ATOM 1403 C C . LYS A 1 177 ? -16.255 -13.941 24.453 1.00 88.50 177 LYS A C 1
ATOM 1405 O O . LYS A 1 177 ? -15.591 -14.975 24.388 1.00 88.50 177 LYS A O 1
ATOM 1410 N N . HIS A 1 178 ? -15.838 -12.864 25.111 1.00 86.88 178 HIS A N 1
ATOM 1411 C CA . HIS A 1 178 ? -14.539 -12.733 25.776 1.00 86.88 178 HIS A CA 1
ATOM 1412 C C . HIS A 1 178 ? -14.723 -12.355 27.240 1.00 86.88 178 HIS A C 1
ATOM 1414 O O . HIS A 1 178 ? -14.176 -11.357 27.704 1.00 86.88 178 HIS A O 1
ATOM 1420 N N . ARG A 1 179 ? -15.530 -13.152 27.951 1.00 76.44 179 ARG A N 1
ATOM 1421 C CA . ARG A 1 179 ? -15.857 -12.908 29.356 1.00 76.44 179 ARG A CA 1
ATOM 1422 C C . ARG A 1 179 ? -14.589 -12.709 30.184 1.00 76.44 179 ARG A C 1
ATOM 1424 O O . ARG A 1 179 ? -13.709 -13.565 30.202 1.00 76.44 179 ARG A O 1
ATOM 1431 N N . ASP A 1 180 ? -14.566 -11.590 30.887 1.00 82.75 180 ASP A N 1
ATOM 1432 C CA . ASP A 1 180 ? -13.601 -11.246 31.918 1.00 82.75 180 ASP A CA 1
ATOM 1433 C C . ASP A 1 180 ? -14.417 -10.692 33.087 1.00 82.75 180 ASP A C 1
ATOM 1435 O O . ASP A 1 180 ? -15.348 -9.904 32.893 1.00 82.75 180 ASP A O 1
ATOM 1439 N N . GLU A 1 181 ? -14.101 -11.128 34.299 1.00 84.12 181 GLU A N 1
ATOM 1440 C CA . GLU A 1 181 ? -14.792 -10.702 35.520 1.00 84.12 181 GLU A CA 1
ATOM 1441 C C . GLU A 1 181 ? -14.658 -9.189 35.747 1.00 84.12 181 GLU A C 1
ATOM 1443 O O . GLU A 1 181 ? -15.487 -8.569 36.414 1.00 84.12 181 GLU A O 1
ATOM 1448 N N . LEU A 1 182 ? -13.632 -8.575 35.153 1.00 86.75 182 LEU A N 1
ATOM 1449 C CA . LEU A 1 182 ? -13.351 -7.152 35.268 1.00 86.75 182 LEU A CA 1
ATOM 1450 C C . LEU A 1 182 ? -14.136 -6.293 34.262 1.00 86.75 182 LEU A C 1
ATOM 1452 O O . LEU A 1 182 ? -14.210 -5.082 34.460 1.00 86.75 182 LEU A O 1
ATOM 1456 N N . TRP A 1 183 ? -14.791 -6.875 33.247 1.00 85.69 183 TRP A N 1
ATOM 1457 C CA . TRP A 1 183 ? -15.596 -6.102 32.284 1.00 85.69 183 TRP A CA 1
ATOM 1458 C C . TRP A 1 183 ? -16.826 -5.447 32.899 1.00 85.69 183 TRP A C 1
ATOM 1460 O O . TRP A 1 183 ? -17.170 -4.341 32.498 1.00 85.69 183 TRP A O 1
ATOM 1470 N N . GLY A 1 184 ? -17.432 -6.057 33.921 1.00 83.94 184 GLY A N 1
ATOM 1471 C CA . GLY A 1 184 ? -18.513 -5.407 34.668 1.00 83.94 184 GLY A CA 1
ATOM 1472 C C . GLY A 1 184 ? -18.038 -4.141 35.390 1.00 83.94 184 GLY A C 1
ATOM 1473 O O . GLY A 1 184 ? -18.722 -3.122 35.364 1.00 83.94 184 GLY A O 1
ATOM 1474 N N . LYS A 1 185 ? -16.828 -4.176 35.970 1.00 86.94 185 LYS A N 1
ATOM 1475 C CA . LYS A 1 185 ? -16.209 -2.995 36.596 1.00 86.94 185 LYS A CA 1
ATOM 1476 C C . LYS A 1 185 ? -15.858 -1.939 35.557 1.00 86.94 185 LYS A C 1
ATOM 1478 O O . LYS A 1 185 ? -16.139 -0.767 35.766 1.00 86.94 185 LYS A O 1
ATOM 1483 N N . LEU A 1 186 ? -15.290 -2.352 34.427 1.00 87.00 186 LEU A N 1
ATOM 1484 C CA . LEU A 1 186 ? -14.972 -1.442 33.332 1.00 87.00 186 LEU A CA 1
ATOM 1485 C C . LEU A 1 186 ? -16.229 -0.727 32.813 1.00 87.00 186 LEU A C 1
ATOM 1487 O O . LEU A 1 186 ? -16.220 0.488 32.663 1.00 87.00 186 LEU A O 1
ATOM 1491 N N . GLN A 1 187 ? -17.329 -1.464 32.632 1.00 85.62 187 GLN A N 1
ATOM 1492 C CA . GLN A 1 187 ? -18.606 -0.904 32.193 1.00 85.62 187 GLN A CA 1
ATOM 1493 C C . GLN A 1 187 ? -19.168 0.138 33.165 1.00 85.62 187 GLN A C 1
ATOM 1495 O O . GLN A 1 187 ? -19.800 1.087 32.726 1.00 85.62 187 GLN A O 1
ATOM 1500 N N . SER A 1 188 ? -18.950 -0.027 34.473 1.00 85.00 188 SER A N 1
ATOM 1501 C CA . SER A 1 188 ? -19.392 0.961 35.468 1.00 85.00 188 SER A CA 1
ATOM 1502 C C . SER A 1 188 ? -18.546 2.238 35.507 1.00 85.00 188 SER A C 1
ATOM 1504 O O . SER A 1 188 ? -18.968 3.207 36.127 1.00 85.00 188 SER A O 1
ATOM 1506 N N . LEU A 1 189 ? -17.356 2.225 34.896 1.00 83.94 189 LEU A N 1
ATOM 1507 C CA . LEU A 1 189 ? -16.398 3.334 34.934 1.00 83.94 189 LEU A CA 1
ATOM 1508 C C . LEU A 1 189 ? -16.350 4.144 33.638 1.00 83.94 189 LEU A C 1
ATOM 1510 O O . LEU A 1 189 ? -15.979 5.311 33.680 1.00 83.94 189 LEU A O 1
ATOM 1514 N N . ILE A 1 190 ? -16.672 3.532 32.498 1.00 80.19 190 ILE A N 1
ATOM 1515 C CA . ILE A 1 190 ? -16.674 4.219 31.205 1.00 80.19 190 ILE A CA 1
ATOM 1516 C C . ILE A 1 190 ? -18.054 4.829 30.972 1.00 80.19 190 ILE A C 1
ATOM 1518 O O . ILE A 1 190 ? -19.059 4.116 31.012 1.00 80.19 190 ILE A O 1
ATOM 1522 N N . ASP A 1 191 ? -18.085 6.131 30.692 1.00 70.25 191 ASP A N 1
ATOM 1523 C CA . ASP A 1 191 ? -19.307 6.834 30.304 1.00 70.25 191 ASP A CA 1
ATOM 1524 C C . ASP A 1 191 ? -19.916 6.217 29.031 1.00 70.25 191 ASP A C 1
ATOM 1526 O O . ASP A 1 191 ? -19.197 5.996 28.047 1.00 70.25 191 ASP A O 1
ATOM 1530 N N . PRO A 1 192 ? -21.231 5.936 29.022 1.00 65.44 192 PRO A N 1
ATOM 1531 C CA . PRO A 1 192 ? -21.948 5.537 27.830 1.00 65.44 192 PRO A CA 1
ATOM 1532 C C . PRO A 1 192 ? -21.745 6.425 26.594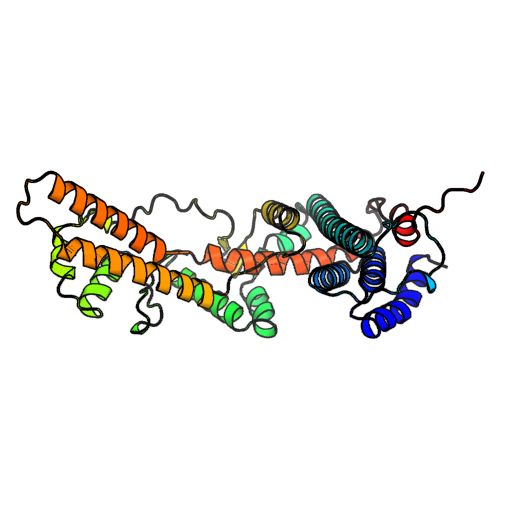 1.00 65.44 192 PRO A C 1
ATOM 1534 O O . PRO A 1 192 ? -21.760 5.899 25.482 1.00 65.44 192 PRO A O 1
ATOM 1537 N N . GLU A 1 193 ? -21.516 7.730 26.769 1.00 64.06 193 GLU A N 1
ATOM 1538 C CA . GLU A 1 193 ? -21.258 8.660 25.659 1.00 64.06 193 GLU A CA 1
ATOM 1539 C C . GLU A 1 193 ? -19.965 8.324 24.897 1.00 64.06 193 GLU A C 1
ATOM 1541 O O . GLU A 1 193 ? -19.894 8.532 23.688 1.00 64.06 193 GLU A O 1
ATOM 1546 N N . TYR A 1 194 ? -18.971 7.692 25.536 1.00 58.78 194 TYR A N 1
ATOM 1547 C CA . TYR A 1 194 ? -17.753 7.233 24.849 1.00 58.78 194 TYR A CA 1
ATOM 1548 C C . TYR A 1 194 ? -17.992 6.048 23.901 1.00 58.78 194 TYR A C 1
ATOM 1550 O O . TYR A 1 194 ? -17.107 5.701 23.113 1.00 58.78 194 TYR A O 1
ATOM 1558 N N . TRP A 1 195 ? -19.172 5.420 23.963 1.00 57.94 195 TRP A N 1
ATOM 1559 C CA . TRP A 1 195 ? -19.601 4.403 23.000 1.00 57.94 195 TRP A CA 1
ATOM 1560 C C . TRP A 1 195 ? -20.218 5.013 21.738 1.00 57.94 195 TRP A C 1
ATOM 1562 O O . TRP A 1 195 ? -20.246 4.379 20.675 1.00 57.94 195 TRP A O 1
ATOM 1572 N N . GLU A 1 196 ? -20.720 6.241 21.831 1.00 51.06 196 GLU A N 1
ATOM 1573 C CA . GLU A 1 196 ? -21.383 6.918 20.730 1.00 51.06 196 GLU A CA 1
ATOM 1574 C C . GLU A 1 196 ? -20.362 7.714 19.919 1.00 51.06 196 GLU A C 1
ATOM 1576 O O . GLU A 1 196 ? -19.945 8.809 20.269 1.00 51.06 196 GLU A O 1
ATOM 1581 N N . ASN A 1 197 ? -19.940 7.093 18.817 1.00 52.53 197 ASN A N 1
ATOM 1582 C CA . ASN A 1 197 ? -19.341 7.690 17.630 1.00 52.53 197 ASN A CA 1
ATOM 1583 C C . ASN A 1 197 ? -18.955 9.179 17.749 1.00 52.53 197 ASN A C 1
ATOM 1585 O O . ASN A 1 197 ? -19.738 10.058 17.374 1.00 52.53 197 ASN A O 1
ATOM 1589 N N . THR A 1 198 ? -17.675 9.463 17.996 1.00 44.00 198 THR A N 1
ATOM 1590 C CA . THR A 1 198 ? -17.015 10.586 17.317 1.00 44.00 198 THR A CA 1
ATOM 1591 C C . THR A 1 198 ? -16.920 10.253 15.823 1.00 44.00 198 THR A C 1
ATOM 1593 O O . THR A 1 198 ? -15.856 10.082 15.245 1.00 44.00 198 THR A O 1
ATOM 1596 N N . SER A 1 199 ? -18.078 10.176 15.161 1.00 46.31 199 SER A N 1
ATOM 1597 C CA . SER A 1 199 ? -18.224 10.177 13.697 1.00 46.31 199 SER A CA 1
ATOM 1598 C C . SER A 1 199 ? -17.837 11.527 13.084 1.00 46.31 199 SER A C 1
ATOM 1600 O O . SER A 1 199 ? -18.050 11.772 11.898 1.00 46.31 199 SER A O 1
ATOM 1602 N N . GLN A 1 200 ? -17.244 12.411 13.882 1.00 41.03 200 GLN A N 1
ATOM 1603 C CA . GLN A 1 200 ? -16.798 13.726 13.484 1.00 41.03 200 GLN A CA 1
ATOM 1604 C C . GLN A 1 200 ? -15.428 13.626 12.816 1.00 41.03 200 GLN A C 1
ATOM 1606 O O . GLN A 1 200 ? -14.401 13.965 13.391 1.00 41.03 200 GLN A O 1
ATOM 1611 N N . ASP A 1 201 ? -15.439 13.023 11.634 1.00 42.50 201 ASP A N 1
ATOM 1612 C CA . ASP A 1 201 ? -14.927 13.605 10.400 1.00 42.50 201 ASP A CA 1
ATOM 1613 C C . ASP A 1 201 ? -14.650 12.474 9.411 1.00 42.50 201 ASP A C 1
ATOM 1615 O O . ASP A 1 201 ? -13.631 11.783 9.464 1.00 42.50 201 ASP A O 1
ATOM 1619 N N . ASP A 1 202 ? -15.489 12.387 8.383 1.00 46.03 202 ASP A N 1
ATOM 1620 C CA . ASP A 1 202 ? -15.181 11.700 7.123 1.00 46.03 202 ASP A CA 1
ATOM 1621 C C . ASP A 1 202 ? -14.025 12.402 6.349 1.00 46.03 202 ASP A C 1
ATOM 1623 O O . ASP A 1 202 ? -13.918 12.342 5.124 1.00 46.03 202 ASP A O 1
ATOM 1627 N N . HIS A 1 203 ? -13.154 13.136 7.054 1.00 42.19 203 HIS A N 1
ATOM 1628 C CA . HIS A 1 203 ? -12.127 14.027 6.512 1.00 42.19 203 HIS A CA 1
ATOM 1629 C C . HIS A 1 203 ? -10.696 13.499 6.664 1.00 42.19 203 HIS A C 1
ATOM 1631 O O . HIS A 1 203 ? -9.780 14.083 6.083 1.00 42.19 203 HIS A O 1
ATOM 1637 N N . SER A 1 204 ? -10.468 12.376 7.350 1.00 48.12 204 SER A N 1
ATOM 1638 C CA . SER A 1 204 ? -9.098 11.886 7.579 1.00 48.12 204 SER A CA 1
ATOM 1639 C C . SER A 1 204 ? -8.433 11.282 6.326 1.00 48.12 204 SER A C 1
ATOM 1641 O O . SER A 1 204 ? -7.214 11.347 6.174 1.00 48.12 204 SER A O 1
ATOM 1643 N N . LEU A 1 205 ? -9.201 10.779 5.346 1.00 55.38 205 LEU A N 1
ATOM 1644 C CA . LEU A 1 205 ? -8.648 10.228 4.097 1.00 55.38 205 LEU A CA 1
ATOM 1645 C C . LEU A 1 205 ? -9.475 10.622 2.868 1.00 55.38 205 LEU A C 1
ATOM 1647 O O . LEU A 1 205 ? -10.084 9.788 2.200 1.00 55.38 205 LEU A O 1
ATOM 1651 N N . VAL A 1 206 ? -9.400 11.900 2.485 1.00 62.16 206 VAL A N 1
ATOM 1652 C CA . VAL A 1 206 ? -9.936 12.465 1.218 1.00 62.16 206 VAL A CA 1
ATOM 1653 C C . VAL A 1 206 ? -9.168 11.948 -0.028 1.00 62.16 206 VAL A C 1
ATOM 1655 O O . VAL A 1 206 ? -9.057 12.615 -1.057 1.00 62.16 206 VAL A O 1
ATOM 1658 N N . GLY A 1 207 ? -8.547 10.771 0.067 1.00 71.88 207 GLY A N 1
ATOM 1659 C CA . GLY A 1 207 ? -7.633 10.230 -0.937 1.00 71.88 207 GLY A CA 1
ATOM 1660 C C . GLY A 1 207 ? -8.292 9.310 -1.962 1.00 71.88 207 GLY A C 1
ATOM 1661 O O . GLY A 1 207 ? -7.773 9.203 -3.075 1.00 71.88 207 GLY A O 1
ATOM 1662 N N . ILE A 1 208 ? -9.402 8.652 -1.606 1.00 85.81 208 ILE A N 1
ATOM 1663 C CA . ILE A 1 208 ? -10.075 7.664 -2.460 1.00 85.81 208 ILE A CA 1
ATOM 1664 C C . ILE A 1 208 ? -11.585 7.616 -2.210 1.00 85.81 208 ILE A C 1
ATOM 1666 O O . ILE A 1 208 ? -12.032 7.660 -1.066 1.00 85.81 208 ILE A O 1
ATOM 1670 N N . THR A 1 209 ? -12.370 7.497 -3.279 1.00 87.31 209 THR A N 1
ATOM 1671 C CA . THR A 1 209 ? -13.824 7.256 -3.221 1.00 87.31 209 THR A CA 1
ATOM 1672 C C . THR A 1 209 ? -14.226 6.156 -4.202 1.00 87.31 209 THR A C 1
ATOM 1674 O O . THR A 1 209 ? -13.481 5.865 -5.136 1.00 87.31 209 THR A O 1
ATOM 1677 N N . LEU A 1 210 ? -15.386 5.520 -4.002 1.00 85.25 210 LEU A N 1
ATOM 1678 C CA . LEU A 1 210 ? -15.940 4.539 -4.941 1.00 85.25 210 LEU A CA 1
ATOM 1679 C C . LEU A 1 210 ? -17.101 5.173 -5.716 1.00 85.25 210 LEU A C 1
ATOM 1681 O O . LEU A 1 210 ? -18.075 5.634 -5.129 1.00 85.25 210 LEU A O 1
ATOM 1685 N N . SER A 1 211 ? -17.012 5.170 -7.043 1.00 85.19 211 SER A N 1
ATOM 1686 C CA . SER A 1 211 ? -18.119 5.549 -7.920 1.00 85.19 211 SER A CA 1
ATOM 1687 C C . SER A 1 211 ? -19.086 4.378 -8.079 1.00 85.19 211 SER A C 1
ATOM 1689 O O . SER A 1 211 ? -18.731 3.368 -8.686 1.00 85.19 211 SER A O 1
ATOM 1691 N N . HIS A 1 212 ? -20.324 4.529 -7.599 1.00 79.38 212 HIS A N 1
ATOM 1692 C CA . HIS A 1 212 ? -21.373 3.510 -7.752 1.00 79.38 212 HIS A CA 1
ATOM 1693 C C . HIS A 1 212 ? -21.780 3.280 -9.213 1.00 79.38 212 HIS A C 1
ATOM 1695 O O . HIS A 1 212 ? -22.151 2.170 -9.579 1.00 79.38 212 HIS A O 1
ATOM 1701 N N . GLN A 1 213 ? -21.701 4.312 -10.059 1.00 79.25 213 GLN A N 1
ATOM 1702 C CA . GLN A 1 213 ? -22.115 4.218 -11.463 1.00 79.25 213 GLN A CA 1
ATOM 1703 C C . GLN A 1 213 ? -21.112 3.446 -12.322 1.00 79.25 213 GLN A C 1
ATOM 1705 O O . GLN A 1 213 ? -21.504 2.767 -13.265 1.00 79.25 213 GLN A O 1
ATOM 1710 N N . SER A 1 214 ? -19.818 3.571 -12.020 1.00 80.12 214 SER A N 1
ATOM 1711 C CA . SER A 1 214 ? -18.740 3.010 -12.843 1.00 80.12 214 SER A CA 1
ATOM 1712 C C . SER A 1 214 ? -17.938 1.909 -12.147 1.00 80.12 214 SER A C 1
ATOM 1714 O O . SER A 1 214 ? -16.929 1.482 -12.699 1.00 80.12 214 SER A O 1
ATOM 1716 N N . ASP A 1 215 ? -18.342 1.512 -10.934 1.00 89.56 215 ASP A N 1
ATOM 1717 C CA . ASP A 1 215 ? -17.647 0.569 -10.042 1.00 89.56 215 ASP A CA 1
ATOM 1718 C C . ASP A 1 215 ? -16.126 0.795 -10.033 1.00 89.56 215 ASP A C 1
ATOM 1720 O O . ASP A 1 215 ? -15.311 -0.092 -10.307 1.00 89.56 215 ASP A O 1
ATOM 1724 N N . ALA A 1 216 ? -15.744 2.057 -9.816 1.00 90.62 216 ALA A N 1
ATOM 1725 C CA . ALA A 1 216 ? -14.367 2.514 -9.945 1.00 90.62 216 ALA A CA 1
ATOM 1726 C C . ALA A 1 216 ? -13.921 3.324 -8.738 1.00 90.62 216 ALA A C 1
ATOM 1728 O O . ALA A 1 216 ? -14.630 4.221 -8.280 1.00 90.62 216 ALA A O 1
ATOM 1729 N N . PHE A 1 217 ? -12.713 3.031 -8.272 1.00 91.12 217 PHE A N 1
ATOM 1730 C CA . PHE A 1 217 ? -12.020 3.853 -7.303 1.00 91.12 217 PHE A CA 1
ATOM 1731 C C . PHE A 1 217 ? -11.535 5.135 -7.978 1.00 91.12 217 PHE A C 1
ATOM 1733 O O . PHE A 1 217 ? -10.849 5.085 -9.002 1.00 91.12 217 PHE A O 1
ATOM 1740 N N . LEU A 1 218 ? -11.890 6.280 -7.402 1.00 88.62 218 LEU A N 1
ATOM 1741 C CA . LEU A 1 218 ? -11.457 7.607 -7.819 1.00 88.62 218 LEU A CA 1
ATOM 1742 C C . LEU A 1 218 ? -10.365 8.092 -6.873 1.00 88.62 218 LEU A C 1
ATOM 1744 O O . LEU A 1 218 ? -10.531 8.058 -5.660 1.00 88.62 218 LEU A O 1
ATOM 1748 N N . LEU A 1 219 ? -9.263 8.566 -7.439 1.00 86.81 219 LEU A N 1
ATOM 1749 C CA . LEU A 1 219 ? -8.053 8.986 -6.740 1.00 86.81 219 LEU A CA 1
ATOM 1750 C C . LEU A 1 219 ? -7.686 10.405 -7.199 1.00 86.81 219 LEU A C 1
ATOM 1752 O O . LEU A 1 219 ? -6.794 10.581 -8.035 1.00 86.81 219 LEU A O 1
ATOM 1756 N N . PRO A 1 220 ? -8.386 11.439 -6.699 1.00 72.50 220 PRO A N 1
ATOM 1757 C CA . PRO A 1 220 ? -8.247 12.805 -7.205 1.00 72.50 220 PRO A CA 1
ATOM 1758 C C . PRO A 1 220 ? -6.873 13.426 -6.903 1.00 72.50 220 PRO A C 1
ATOM 1760 O O . PRO A 1 220 ? -6.433 14.337 -7.602 1.00 72.50 220 PRO A O 1
ATOM 1763 N N . ARG A 1 221 ? -6.165 12.921 -5.886 1.00 81.06 221 ARG A N 1
ATOM 1764 C CA . ARG A 1 221 ? -4.889 13.466 -5.405 1.00 81.06 221 ARG A CA 1
ATOM 1765 C C . ARG A 1 221 ? -3.682 12.678 -5.919 1.00 81.06 221 ARG A C 1
ATOM 1767 O O . ARG A 1 221 ? -2.924 12.086 -5.154 1.00 81.06 221 ARG A O 1
ATOM 1774 N N . VAL A 1 222 ? -3.499 12.665 -7.239 1.00 81.69 222 VAL A N 1
ATOM 1775 C CA . VAL A 1 222 ? -2.329 12.027 -7.884 1.00 81.69 222 VAL A CA 1
ATOM 1776 C C . VAL A 1 222 ? -1.020 12.727 -7.486 1.00 81.69 222 VAL A C 1
ATOM 1778 O O . VAL A 1 222 ? 0.031 12.096 -7.458 1.00 81.69 222 VAL A O 1
ATOM 1781 N N . GLN A 1 223 ? -1.073 14.011 -7.117 1.00 83.81 223 GLN A N 1
ATOM 1782 C CA . GLN A 1 223 ? 0.095 14.754 -6.639 1.00 83.81 223 GLN A CA 1
ATOM 1783 C C . GLN A 1 223 ? 0.703 14.137 -5.367 1.00 83.81 223 GLN A C 1
ATOM 1785 O O . GLN A 1 223 ? 1.910 13.904 -5.326 1.00 83.81 223 GLN A O 1
ATOM 1790 N N . ASP A 1 224 ? -0.135 13.759 -4.399 1.00 84.25 224 ASP A N 1
ATOM 1791 C CA . ASP A 1 224 ? 0.277 13.087 -3.160 1.00 84.25 224 ASP A CA 1
ATOM 1792 C C . ASP A 1 224 ? 1.050 11.781 -3.434 1.00 84.25 224 ASP A C 1
ATOM 1794 O O . ASP A 1 224 ? 1.941 11.399 -2.675 1.00 84.25 224 ASP A O 1
ATOM 1798 N N . MET A 1 225 ? 0.727 11.079 -4.531 1.00 87.75 225 MET A N 1
ATOM 1799 C CA . MET A 1 225 ? 1.458 9.878 -4.947 1.00 87.75 225 MET A CA 1
ATOM 1800 C C . MET A 1 225 ? 2.901 10.222 -5.338 1.00 87.75 225 MET A C 1
ATOM 1802 O O . MET A 1 225 ? 3.826 9.522 -4.927 1.00 87.75 225 MET A O 1
ATOM 1806 N N . PHE A 1 226 ? 3.116 11.299 -6.102 1.00 88.62 226 PHE A N 1
ATOM 1807 C CA . PHE A 1 226 ? 4.466 11.736 -6.469 1.00 88.62 226 PHE A CA 1
ATOM 1808 C C . PHE A 1 226 ? 5.250 12.239 -5.259 1.00 88.62 226 PHE A C 1
ATOM 1810 O O . PHE A 1 226 ? 6.431 11.930 -5.140 1.00 88.62 226 PHE A O 1
ATOM 1817 N N . GLU A 1 227 ? 4.609 12.970 -4.348 1.00 86.94 227 GLU A N 1
ATOM 1818 C CA . GLU A 1 227 ? 5.243 13.438 -3.110 1.00 86.94 227 GLU A CA 1
ATOM 1819 C C . GLU A 1 227 ? 5.705 12.264 -2.242 1.00 86.94 227 GLU A C 1
ATOM 1821 O O . GLU A 1 227 ? 6.870 12.212 -1.845 1.00 86.94 227 GLU A O 1
ATOM 1826 N N . SER A 1 228 ? 4.841 11.263 -2.045 1.00 84.94 228 SER A N 1
ATOM 1827 C CA . SER A 1 228 ? 5.188 10.023 -1.341 1.00 84.94 228 SER A CA 1
ATOM 1828 C C . SER A 1 228 ? 6.370 9.295 -2.000 1.00 84.94 228 SER A C 1
ATOM 1830 O O . SER A 1 228 ? 7.330 8.914 -1.325 1.00 84.94 228 SER A O 1
ATOM 1832 N N . LEU A 1 229 ? 6.357 9.173 -3.331 1.00 87.12 229 LEU A N 1
ATOM 1833 C CA . LEU A 1 229 ? 7.448 8.567 -4.096 1.00 87.12 229 LEU A CA 1
ATOM 1834 C C . LEU A 1 229 ? 8.763 9.360 -3.994 1.00 87.12 229 LEU A C 1
ATOM 1836 O O . LEU A 1 229 ? 9.834 8.757 -3.965 1.00 87.12 229 LEU A O 1
ATOM 1840 N N . LEU A 1 230 ? 8.717 10.694 -3.935 1.00 86.12 230 LEU A N 1
ATOM 1841 C CA . LEU A 1 230 ? 9.909 11.542 -3.806 1.00 86.12 230 LEU A CA 1
ATOM 1842 C C . LEU A 1 230 ? 10.522 11.494 -2.403 1.00 86.12 230 LEU A C 1
ATOM 1844 O O . LEU A 1 230 ? 11.747 11.599 -2.283 1.00 86.12 230 LEU A O 1
ATOM 1848 N N . LEU A 1 231 ? 9.695 11.319 -1.367 1.00 85.38 231 LEU A N 1
ATOM 1849 C CA . LEU A 1 231 ? 10.140 11.143 0.016 1.00 85.38 231 LEU A CA 1
ATOM 1850 C C . LEU A 1 231 ? 10.828 9.789 0.229 1.00 85.38 231 LEU A C 1
ATOM 1852 O O . LEU A 1 231 ? 11.786 9.704 0.993 1.00 85.38 231 LEU A O 1
ATOM 1856 N N . SER A 1 232 ? 10.367 8.727 -0.438 1.00 81.75 232 SER A N 1
ATOM 1857 C CA . SER A 1 232 ? 10.899 7.363 -0.272 1.00 81.75 232 SER A CA 1
ATOM 1858 C C . SER A 1 232 ? 11.079 6.616 -1.608 1.00 81.75 232 SER A C 1
ATOM 1860 O O . SER A 1 232 ? 10.468 5.568 -1.834 1.00 81.75 232 SER A O 1
ATOM 1862 N N . PRO A 1 233 ? 11.959 7.100 -2.508 1.00 78.06 233 PRO A N 1
ATOM 1863 C CA . PRO A 1 233 ? 12.074 6.578 -3.875 1.00 78.06 233 PRO A CA 1
ATOM 1864 C C . PRO A 1 233 ? 12.558 5.121 -3.936 1.00 78.06 233 PRO A C 1
ATOM 1866 O O . PRO A 1 233 ? 12.111 4.341 -4.785 1.00 78.06 233 PRO A O 1
ATOM 1869 N N . SER A 1 234 ? 13.454 4.741 -3.021 1.00 73.19 234 SER A N 1
ATOM 1870 C CA . SER A 1 234 ? 14.029 3.394 -2.909 1.00 73.19 234 SER A CA 1
ATOM 1871 C C . SER A 1 234 ? 13.001 2.344 -2.483 1.00 73.19 234 SER A C 1
ATOM 1873 O O . SER A 1 234 ? 13.046 1.208 -2.956 1.00 73.19 234 SER A O 1
ATOM 1875 N N . VAL A 1 235 ? 12.050 2.738 -1.637 1.00 76.88 235 VAL A N 1
ATOM 1876 C CA . VAL A 1 235 ? 11.004 1.873 -1.081 1.00 76.88 235 VAL A CA 1
ATOM 1877 C C . VAL A 1 235 ? 9.819 1.759 -2.042 1.00 76.88 235 VAL A C 1
ATOM 1879 O O . VAL A 1 235 ? 9.300 0.661 -2.258 1.00 76.88 235 VAL A O 1
ATOM 1882 N N . GLY A 1 236 ? 9.441 2.869 -2.682 1.00 77.56 236 GLY A N 1
ATOM 1883 C CA . GLY A 1 236 ? 8.258 2.943 -3.534 1.00 77.56 236 GLY A CA 1
ATOM 1884 C C . GLY A 1 236 ? 6.952 3.004 -2.756 1.00 77.56 236 GLY A C 1
ATOM 1885 O O . GLY A 1 236 ? 6.935 3.291 -1.564 1.00 77.56 236 GLY A O 1
ATOM 1886 N N . ILE A 1 237 ? 5.848 2.728 -3.450 1.00 79.44 237 ILE A N 1
ATOM 1887 C CA . ILE A 1 237 ? 4.519 2.671 -2.838 1.00 79.44 237 ILE A CA 1
ATOM 1888 C C . ILE A 1 237 ? 4.364 1.292 -2.200 1.00 79.44 237 ILE A C 1
ATOM 1890 O O . ILE A 1 237 ? 4.265 0.291 -2.910 1.00 79.44 237 ILE A O 1
ATOM 1894 N N . GLN A 1 238 ? 4.377 1.249 -0.870 1.00 74.75 238 GLN A N 1
ATOM 1895 C CA . GLN A 1 238 ? 4.172 0.031 -0.090 1.00 74.75 238 GLN A CA 1
ATOM 1896 C C . GLN A 1 238 ? 2.749 -0.000 0.453 1.00 74.75 238 GLN A C 1
ATOM 1898 O O . GLN A 1 238 ? 2.247 1.005 0.955 1.00 74.75 238 GLN A O 1
ATOM 1903 N N . ALA A 1 239 ? 2.118 -1.164 0.358 1.00 81.81 239 ALA A N 1
ATOM 1904 C CA . ALA A 1 239 ? 0.877 -1.461 1.048 1.00 81.81 239 ALA A CA 1
ATOM 1905 C C . ALA A 1 239 ? 1.200 -2.484 2.140 1.00 81.81 239 ALA A C 1
ATOM 1907 O O . ALA A 1 239 ? 1.681 -3.570 1.820 1.00 81.81 239 ALA A O 1
ATOM 1908 N N . GLU A 1 240 ? 0.965 -2.138 3.409 1.00 85.75 240 GLU A N 1
ATOM 1909 C CA . GLU A 1 240 ? 0.983 -3.127 4.496 1.00 85.75 240 GLU A CA 1
ATOM 1910 C C . GLU A 1 240 ? -0.121 -4.157 4.196 1.00 85.75 240 GLU A C 1
ATOM 1912 O O . GLU A 1 240 ? -1.285 -3.765 4.036 1.00 85.75 240 GLU A O 1
ATOM 1917 N N . PRO A 1 241 ? 0.194 -5.462 4.090 1.00 88.19 241 PRO A N 1
ATOM 1918 C CA . PRO A 1 241 ? -0.829 -6.482 3.928 1.00 88.19 241 PRO A CA 1
ATOM 1919 C C . PRO A 1 241 ? -1.848 -6.396 5.065 1.00 88.19 241 PRO A C 1
ATOM 1921 O O . PRO A 1 241 ? -1.489 -6.290 6.239 1.00 88.19 241 PRO A O 1
ATOM 1924 N N . PHE A 1 242 ? -3.139 -6.510 4.747 1.00 88.69 242 PHE A N 1
ATOM 1925 C CA . PHE A 1 242 ? -4.195 -6.358 5.755 1.00 88.69 242 PHE A CA 1
ATOM 1926 C C . PHE A 1 242 ? -4.060 -7.350 6.925 1.00 88.69 242 PHE A C 1
ATOM 1928 O O . PHE A 1 242 ? -4.430 -7.047 8.060 1.00 88.69 242 PHE A O 1
ATOM 1935 N N . ALA A 1 243 ? -3.506 -8.536 6.665 1.00 88.00 243 ALA A N 1
ATOM 1936 C CA . ALA A 1 243 ? -3.212 -9.523 7.698 1.00 88.00 243 ALA A CA 1
ATOM 1937 C C . ALA A 1 243 ? -2.130 -9.043 8.684 1.00 88.00 243 ALA A C 1
ATOM 1939 O O . ALA A 1 243 ? -2.286 -9.240 9.889 1.00 88.00 243 ALA A O 1
ATOM 1940 N N . GLU A 1 244 ? -1.078 -8.382 8.195 1.00 90.81 244 GLU A N 1
ATOM 1941 C CA . GLU A 1 244 ? -0.001 -7.833 9.029 1.00 90.81 244 GLU A CA 1
ATOM 1942 C C . GLU A 1 244 ? -0.501 -6.657 9.870 1.00 90.81 244 GLU A C 1
ATOM 1944 O O . GLU A 1 244 ? -0.310 -6.657 11.089 1.00 90.81 244 GLU A O 1
ATOM 1949 N N . MET A 1 245 ? -1.255 -5.734 9.255 1.00 91.25 245 MET A N 1
ATOM 1950 C CA . MET A 1 245 ? -1.927 -4.637 9.962 1.00 91.25 245 MET A CA 1
ATOM 1951 C C . MET A 1 245 ? -2.795 -5.174 11.103 1.00 91.25 245 MET A C 1
ATOM 1953 O O . MET A 1 245 ? -2.715 -4.707 12.242 1.00 91.25 245 MET A O 1
ATOM 1957 N N . ARG A 1 246 ? -3.616 -6.191 10.810 1.00 89.94 246 ARG A N 1
ATOM 1958 C CA . ARG A 1 246 ? -4.477 -6.834 11.805 1.00 89.94 246 ARG A CA 1
ATOM 1959 C C . ARG A 1 246 ? -3.652 -7.456 12.922 1.00 89.94 246 ARG A C 1
ATOM 1961 O O . ARG A 1 246 ? -3.972 -7.256 14.085 1.00 89.94 246 ARG A O 1
ATOM 1968 N N . GLN A 1 247 ? -2.585 -8.182 12.595 1.00 91.00 247 GLN A N 1
ATOM 1969 C CA . GLN A 1 247 ? -1.729 -8.812 13.596 1.00 91.00 247 GLN A CA 1
ATOM 1970 C C . GLN A 1 247 ? -1.073 -7.773 14.516 1.00 91.00 247 GLN A C 1
ATOM 1972 O O . GLN A 1 247 ? -1.041 -7.968 15.732 1.00 91.00 247 GLN A O 1
ATOM 1977 N N . ARG A 1 248 ? -0.585 -6.661 13.954 1.00 93.19 248 ARG A N 1
ATOM 1978 C CA . ARG A 1 248 ? -0.029 -5.534 14.710 1.00 93.19 248 ARG A CA 1
ATOM 1979 C C . ARG A 1 248 ? -1.071 -4.932 15.652 1.00 93.19 248 ARG A C 1
ATOM 1981 O O . ARG A 1 248 ? -0.800 -4.848 16.847 1.00 93.19 248 ARG A O 1
ATOM 1988 N N . LYS A 1 249 ? -2.270 -4.619 15.145 1.00 93.38 249 LYS A N 1
ATOM 1989 C CA . LYS A 1 249 ? -3.396 -4.131 15.959 1.00 93.38 249 LYS A CA 1
ATOM 1990 C C . LYS A 1 249 ? -3.778 -5.129 17.058 1.00 93.38 249 LYS A C 1
ATOM 1992 O O . LYS A 1 249 ? -4.001 -4.721 18.189 1.00 93.38 249 LYS A O 1
ATOM 1997 N N . CYS A 1 250 ? -3.785 -6.436 16.780 1.00 91.94 250 CYS A N 1
ATOM 1998 C CA . CYS A 1 250 ? -4.080 -7.457 17.791 1.00 91.94 250 CYS A CA 1
ATOM 1999 C C . CYS A 1 250 ? -3.044 -7.494 18.922 1.00 91.94 250 CYS A C 1
ATOM 2001 O O . CYS A 1 250 ? -3.427 -7.658 20.082 1.00 91.94 250 CYS A O 1
ATOM 2003 N N . ARG A 1 251 ? -1.749 -7.348 18.605 1.00 92.62 251 ARG A N 1
ATOM 2004 C CA . ARG A 1 251 ? -0.687 -7.264 19.622 1.00 92.62 251 ARG A CA 1
ATOM 2005 C C . ARG A 1 251 ? -0.879 -6.030 20.500 1.00 92.62 251 ARG A C 1
ATOM 2007 O O . ARG A 1 251 ? -1.017 -6.174 21.710 1.00 92.62 251 ARG A O 1
ATOM 2014 N N . GLU A 1 252 ? -1.003 -4.861 19.878 1.00 94.56 252 GLU A N 1
ATOM 2015 C CA . GLU A 1 252 ? -1.184 -3.592 20.587 1.00 94.56 252 GLU A CA 1
ATOM 2016 C C . GLU A 1 252 ? -2.460 -3.586 21.445 1.00 94.56 252 GLU A C 1
ATOM 2018 O O . GLU A 1 252 ? -2.426 -3.251 22.626 1.00 94.56 252 GLU A O 1
ATOM 2023 N N . GLY A 1 253 ? -3.590 -4.040 20.898 1.00 92.88 253 GLY A N 1
ATOM 2024 C CA . GLY A 1 253 ? -4.838 -4.127 21.652 1.00 92.88 253 GLY A CA 1
ATOM 2025 C C . GLY A 1 253 ? -4.759 -5.098 22.829 1.00 92.88 253 GLY A C 1
ATOM 2026 O O . GLY A 1 253 ? -5.338 -4.831 23.878 1.00 92.88 253 GLY A O 1
ATOM 2027 N N . SER A 1 254 ? -4.014 -6.200 22.695 1.00 91.25 254 SER A N 1
ATOM 2028 C CA . SER A 1 254 ? -3.806 -7.147 23.800 1.00 91.25 254 SER A CA 1
ATOM 2029 C C . SER A 1 254 ? -2.996 -6.527 24.940 1.00 91.25 254 SER A C 1
ATOM 2031 O O . SER A 1 254 ? -3.324 -6.751 26.105 1.00 91.25 254 SER A O 1
ATOM 2033 N N . GLU A 1 255 ? -1.977 -5.727 24.619 1.00 95.06 255 GLU A N 1
ATOM 2034 C CA . GLU A 1 255 ? -1.188 -4.977 25.603 1.00 95.06 255 GLU A CA 1
ATOM 2035 C C . GLU A 1 255 ? -2.057 -3.948 26.334 1.00 95.06 255 GLU A C 1
ATOM 2037 O O . GLU A 1 255 ? -2.070 -3.919 27.565 1.00 95.06 255 GLU A O 1
ATOM 2042 N N . ILE A 1 256 ? -2.861 -3.175 25.594 1.00 94.75 256 ILE A N 1
ATOM 2043 C CA . ILE A 1 256 ? -3.767 -2.173 26.173 1.00 94.75 256 ILE A CA 1
ATOM 2044 C C . ILE A 1 256 ? -4.786 -2.827 27.113 1.00 94.75 256 ILE A C 1
ATOM 2046 O O . ILE A 1 256 ? -4.953 -2.379 28.249 1.00 94.75 256 ILE A O 1
ATOM 2050 N N . LEU A 1 257 ? -5.439 -3.915 26.683 1.00 91.81 257 LEU A N 1
ATOM 2051 C CA . LEU A 1 257 ? -6.374 -4.654 27.539 1.00 91.81 257 LEU A CA 1
ATOM 2052 C C . LEU A 1 257 ? -5.677 -5.223 28.783 1.00 91.81 257 LEU A C 1
ATOM 2054 O O . LEU A 1 257 ? -6.274 -5.240 29.861 1.00 91.81 257 LEU A O 1
ATOM 2058 N N . GLY A 1 258 ? -4.417 -5.651 28.660 1.00 92.88 258 GLY A N 1
ATOM 2059 C CA . GLY A 1 258 ? -3.577 -6.050 29.788 1.00 92.88 258 GLY A CA 1
ATOM 2060 C C . GLY A 1 258 ? -3.391 -4.919 30.803 1.00 92.88 258 GLY A C 1
ATOM 2061 O O . GLY A 1 258 ? -3.678 -5.108 31.985 1.00 92.88 258 GLY A O 1
ATOM 2062 N N . SER A 1 259 ? -3.008 -3.726 30.342 1.00 95.00 259 SER A N 1
ATOM 2063 C CA . SER A 1 259 ? -2.836 -2.544 31.199 1.00 95.00 259 SER A CA 1
ATOM 2064 C C . SER A 1 259 ? -4.140 -2.088 31.860 1.00 95.00 259 SER A C 1
ATOM 2066 O O . SER A 1 259 ? -4.144 -1.732 33.040 1.00 95.00 259 SER A O 1
ATOM 2068 N N . ILE A 1 260 ? -5.264 -2.134 31.136 1.00 93.12 260 ILE A N 1
ATOM 2069 C CA . ILE A 1 260 ? -6.591 -1.851 31.704 1.00 93.12 260 ILE A CA 1
ATOM 2070 C C . ILE A 1 260 ? -6.895 -2.845 32.824 1.00 93.12 260 ILE A C 1
ATOM 2072 O O . ILE A 1 260 ? -7.301 -2.448 33.916 1.00 93.12 260 ILE A O 1
ATOM 2076 N N . ARG A 1 261 ? -6.644 -4.136 32.588 1.00 92.81 261 ARG A N 1
ATOM 2077 C CA . ARG A 1 261 ? -6.875 -5.191 33.577 1.00 92.81 261 ARG A CA 1
ATOM 2078 C C . ARG A 1 261 ? -6.064 -4.974 34.853 1.00 92.81 261 ARG A C 1
ATOM 2080 O O . ARG A 1 261 ? -6.586 -5.164 35.949 1.00 92.81 261 ARG A O 1
ATOM 2087 N N . GLU A 1 262 ? -4.799 -4.591 34.726 1.00 93.62 262 GLU A N 1
ATOM 2088 C CA . GLU A 1 262 ? -3.936 -4.280 35.869 1.00 93.62 262 GLU A CA 1
ATOM 2089 C C . GLU A 1 262 ? -4.464 -3.088 36.668 1.00 93.62 262 GLU A C 1
ATOM 2091 O O . GLU A 1 262 ? -4.631 -3.197 37.882 1.00 93.62 262 GLU A O 1
ATOM 2096 N N . LYS A 1 263 ? -4.833 -1.991 35.998 1.00 93.25 263 LYS A N 1
ATOM 2097 C CA . LYS A 1 263 ? -5.419 -0.819 36.666 1.00 93.25 263 LYS A CA 1
ATOM 2098 C C . LYS A 1 263 ? -6.743 -1.137 37.361 1.00 93.25 263 LYS A C 1
ATOM 2100 O O . LYS A 1 263 ? -6.932 -0.740 38.505 1.00 93.25 263 LYS A O 1
ATOM 2105 N N . LEU A 1 264 ? -7.615 -1.930 36.733 1.00 92.50 264 LEU A N 1
ATOM 2106 C CA . LEU A 1 264 ? -8.877 -2.379 37.336 1.00 92.50 264 LEU A CA 1
ATOM 2107 C C . LEU A 1 264 ? -8.667 -3.244 38.593 1.00 92.50 264 LEU A C 1
ATOM 2109 O O . LEU A 1 264 ? -9.515 -3.258 39.486 1.00 92.50 264 LEU A O 1
ATOM 2113 N N . ARG A 1 265 ? -7.557 -3.985 38.689 1.00 91.50 265 ARG A N 1
ATOM 2114 C CA . ARG A 1 265 ? -7.208 -4.748 39.904 1.00 91.50 265 ARG A CA 1
ATOM 2115 C C . ARG A 1 265 ? -6.671 -3.857 41.020 1.00 91.50 265 ARG A C 1
ATOM 2117 O O . ARG A 1 265 ? -6.889 -4.172 42.184 1.00 91.50 265 ARG A O 1
ATOM 2124 N N . MET A 1 266 ? -6.003 -2.768 40.652 1.00 89.56 266 MET A N 1
ATOM 2125 C CA . MET A 1 266 ? -5.385 -1.802 41.563 1.00 89.56 266 MET A CA 1
ATOM 2126 C C . MET A 1 266 ? -6.304 -0.621 41.912 1.00 89.56 266 MET A C 1
ATOM 2128 O O . MET A 1 266 ? -5.836 0.368 42.468 1.00 89.56 266 MET A O 1
ATOM 2132 N N . LEU A 1 267 ? -7.600 -0.703 41.586 1.00 89.50 267 LEU A N 1
ATOM 2133 C CA . LEU A 1 267 ? -8.576 0.338 41.906 1.00 89.50 267 LEU A CA 1
ATOM 2134 C C . LEU A 1 267 ? -8.605 0.621 43.420 1.00 89.50 267 LEU A C 1
ATOM 2136 O O . LEU A 1 267 ? -8.826 -0.312 44.204 1.00 89.50 267 LEU A O 1
ATOM 2140 N N . PRO A 1 268 ? -8.424 1.888 43.841 1.00 88.62 268 PRO A N 1
ATOM 2141 C CA . PRO A 1 268 ? -8.572 2.272 45.238 1.00 88.62 268 PRO A CA 1
ATOM 2142 C C . PRO A 1 268 ? -9.970 1.933 45.762 1.00 88.62 268 PRO A C 1
ATOM 2144 O O . PRO A 1 268 ? -10.964 2.024 45.042 1.00 88.62 268 PRO A O 1
ATOM 2147 N N . LYS A 1 269 ? -10.055 1.534 47.036 1.00 85.69 269 LYS A N 1
ATOM 2148 C CA . LYS A 1 269 ? -11.342 1.228 47.686 1.00 85.69 269 LYS A CA 1
ATOM 2149 C C . LYS A 1 269 ? -12.169 2.484 47.956 1.00 85.69 269 LYS A C 1
ATOM 2151 O O . LYS A 1 269 ? -13.391 2.396 48.010 1.00 85.69 269 LYS A O 1
ATOM 2156 N N . ASP A 1 270 ? -11.498 3.614 48.161 1.00 87.62 270 ASP A N 1
ATOM 2157 C CA . ASP A 1 270 ? -12.141 4.904 48.376 1.00 87.62 270 ASP A CA 1
ATOM 2158 C C . ASP A 1 270 ? -12.446 5.573 47.032 1.00 87.62 270 ASP A C 1
ATOM 2160 O O . ASP A 1 270 ? -11.560 6.118 46.371 1.00 87.62 270 ASP A O 1
ATOM 2164 N N . THR A 1 271 ? -13.718 5.534 46.645 1.00 83.69 271 THR A N 1
ATOM 2165 C CA . THR A 1 271 ? -14.224 6.051 45.367 1.00 83.69 271 THR A CA 1
ATOM 2166 C C . THR A 1 271 ? -14.221 7.579 45.278 1.00 83.69 271 THR A C 1
ATOM 2168 O O . THR A 1 271 ? -14.395 8.125 44.191 1.00 83.69 271 THR A O 1
ATOM 2171 N N . LEU A 1 272 ? -14.046 8.283 46.402 1.00 84.75 272 LEU A N 1
ATOM 2172 C CA . LEU A 1 272 ? -13.979 9.748 46.448 1.00 84.75 272 LEU A CA 1
ATOM 2173 C C . LEU A 1 272 ? -12.536 10.270 46.461 1.00 84.75 272 LEU A C 1
ATOM 2175 O O . LEU A 1 272 ? -12.322 11.480 46.386 1.00 84.75 272 LEU A O 1
ATOM 2179 N N . SER A 1 273 ? -11.549 9.374 46.542 1.00 89.12 273 SER A N 1
ATOM 2180 C CA . SER A 1 273 ? -10.138 9.749 46.551 1.00 89.12 273 SER A CA 1
ATOM 2181 C C . SER A 1 273 ? -9.681 10.304 45.198 1.00 89.12 273 SER A C 1
ATOM 2183 O O . SER A 1 273 ? -10.138 9.884 44.131 1.00 89.12 273 SER A O 1
ATOM 2185 N N . THR A 1 274 ? -8.715 11.223 45.234 1.00 88.62 274 THR A N 1
ATOM 2186 C CA . THR A 1 274 ? -8.041 11.726 44.028 1.00 88.62 274 THR A CA 1
ATOM 2187 C C . THR A 1 274 ? -7.347 10.598 43.265 1.00 88.62 274 THR A C 1
ATOM 2189 O O . THR A 1 274 ? -7.415 10.555 42.042 1.00 88.62 274 THR A O 1
ATOM 2192 N N . GLU A 1 275 ? -6.769 9.629 43.981 1.00 88.31 275 GLU A N 1
ATOM 2193 C CA . GLU A 1 275 ? -6.147 8.432 43.403 1.00 88.31 275 GLU A CA 1
ATOM 2194 C C . GLU A 1 275 ? -7.149 7.582 42.603 1.00 88.31 275 GLU A C 1
ATOM 2196 O O . GLU A 1 275 ? -6.817 7.057 41.537 1.00 88.31 275 GLU A O 1
ATOM 2201 N N . PHE A 1 276 ? -8.393 7.454 43.082 1.00 90.12 276 PHE A N 1
ATOM 2202 C CA . PHE A 1 276 ? -9.446 6.743 42.355 1.00 90.12 276 PHE A CA 1
ATOM 2203 C C . PHE A 1 276 ? -9.802 7.462 41.055 1.00 90.12 276 PHE A C 1
ATOM 2205 O O . PHE A 1 276 ? -9.873 6.822 40.005 1.00 90.12 276 PHE A O 1
ATOM 2212 N N . GLN A 1 277 ? -9.969 8.786 41.108 1.00 87.69 277 GLN A N 1
ATOM 2213 C CA . GLN A 1 277 ? -10.273 9.605 39.932 1.00 87.69 277 GLN A CA 1
ATOM 2214 C C . GLN A 1 277 ? -9.146 9.547 38.888 1.00 87.69 277 GLN A C 1
ATOM 2216 O O . GLN A 1 277 ? -9.404 9.341 37.701 1.00 87.69 277 GLN A O 1
ATOM 2221 N N . GLU A 1 278 ? -7.885 9.634 39.319 1.00 89.00 278 GLU A N 1
ATOM 2222 C CA . GLU A 1 278 ? -6.717 9.485 38.441 1.00 89.00 278 GLU A CA 1
ATOM 2223 C C . GLU A 1 278 ? -6.647 8.091 37.801 1.00 89.00 278 GLU A C 1
ATOM 2225 O O . GLU A 1 278 ? -6.352 7.959 36.608 1.00 89.00 278 GLU A O 1
ATOM 2230 N N . CYS A 1 279 ? -6.954 7.040 38.569 1.00 90.56 279 CYS A N 1
ATOM 2231 C CA . CYS A 1 279 ? -7.008 5.677 38.050 1.00 90.56 279 CYS A CA 1
ATOM 2232 C C . CYS A 1 279 ? -8.107 5.522 36.988 1.00 90.56 279 CYS A C 1
ATOM 2234 O O . CYS A 1 279 ? -7.833 4.977 35.914 1.00 90.56 279 CYS A O 1
ATOM 2236 N N . CYS A 1 280 ? -9.307 6.053 37.246 1.00 89.06 280 CYS A N 1
ATOM 2237 C CA . CYS A 1 280 ? -10.434 6.026 36.311 1.00 89.06 280 CYS A CA 1
ATOM 2238 C C . CYS A 1 280 ? -10.107 6.771 35.014 1.00 89.06 280 CYS A C 1
ATOM 2240 O O . CYS A 1 280 ? -10.226 6.183 33.941 1.00 89.06 280 CYS A O 1
ATOM 2242 N N . SER A 1 281 ? -9.567 7.992 35.100 1.00 88.56 281 SER A N 1
ATOM 2243 C CA . SER A 1 281 ? -9.119 8.745 33.919 1.00 88.56 281 SER A CA 1
ATOM 2244 C C . SER A 1 281 ? -8.037 7.994 33.129 1.00 88.56 281 SER A C 1
ATOM 2246 O O . SER A 1 281 ? -8.013 8.003 31.898 1.00 88.56 281 SER A O 1
ATOM 2248 N N . GLY A 1 282 ? -7.131 7.294 33.820 1.00 91.06 282 GLY A N 1
ATOM 2249 C CA . GLY A 1 282 ? -6.129 6.446 33.176 1.00 91.06 282 GLY A CA 1
ATOM 2250 C C . GLY A 1 282 ? -6.730 5.244 32.438 1.00 91.06 282 GLY A C 1
ATOM 2251 O O . GLY A 1 282 ? -6.255 4.900 31.357 1.00 91.06 282 GLY A O 1
ATOM 2252 N N . ILE A 1 283 ? -7.755 4.606 33.007 1.00 92.25 283 ILE A N 1
ATOM 2253 C CA . ILE A 1 283 ? -8.492 3.501 32.375 1.00 92.25 283 ILE A CA 1
ATOM 2254 C C . ILE A 1 283 ? -9.254 4.002 31.148 1.00 92.25 283 ILE A C 1
ATOM 2256 O O . ILE A 1 283 ? -9.176 3.381 30.094 1.00 92.25 283 ILE A O 1
ATOM 2260 N N . GLU A 1 284 ? -9.929 5.139 31.267 1.00 89.44 284 GLU A N 1
ATOM 2261 C CA . GLU A 1 284 ? -10.684 5.775 30.190 1.00 89.44 284 GLU A CA 1
ATOM 2262 C C . GLU A 1 284 ? -9.788 6.112 28.989 1.00 89.44 284 GLU A C 1
ATOM 2264 O O . GLU A 1 284 ? -10.078 5.712 27.864 1.00 89.44 284 GLU A O 1
ATOM 2269 N N . LYS A 1 285 ? -8.622 6.731 29.222 1.00 90.62 285 LYS A N 1
ATOM 2270 C CA . LYS A 1 285 ? -7.637 7.012 28.160 1.00 90.62 285 LYS A CA 1
ATOM 2271 C C . LYS A 1 285 ? -7.145 5.747 27.462 1.00 90.62 285 LYS A C 1
ATOM 2273 O O . LYS A 1 285 ? -7.002 5.726 26.242 1.00 90.62 285 LYS A O 1
ATOM 2278 N N . LEU A 1 286 ? -6.866 4.689 28.226 1.00 93.62 286 LEU A N 1
ATOM 2279 C CA . LEU A 1 286 ? -6.471 3.402 27.651 1.00 93.62 286 LEU A CA 1
ATOM 2280 C C . LEU A 1 286 ? -7.613 2.777 26.851 1.00 93.62 286 LEU A C 1
ATOM 2282 O O . LEU A 1 286 ? -7.361 2.158 25.822 1.00 93.62 286 LEU A O 1
ATOM 2286 N N . TRP A 1 287 ? -8.853 2.944 27.299 1.00 91.56 287 TRP A N 1
ATOM 2287 C CA . TRP A 1 287 ? -10.016 2.441 26.592 1.00 91.56 287 TRP A CA 1
ATOM 2288 C C . TRP A 1 287 ? -10.248 3.163 25.260 1.00 91.56 287 TRP A C 1
ATOM 2290 O O . TRP A 1 287 ? -10.421 2.506 24.236 1.00 91.56 287 TRP A O 1
ATOM 2300 N N . LEU A 1 288 ? -10.163 4.493 25.239 1.00 89.31 288 LEU A N 1
ATOM 2301 C CA . LEU A 1 288 ? -10.224 5.268 23.996 1.00 89.31 288 LEU A CA 1
ATOM 2302 C C . LEU A 1 288 ? -9.119 4.833 23.026 1.00 89.31 288 LEU A C 1
ATOM 2304 O O . LEU A 1 288 ? -9.399 4.529 21.867 1.00 89.31 288 LEU A O 1
ATOM 2308 N N . LYS A 1 289 ? -7.889 4.655 23.525 1.00 92.12 289 LYS A N 1
ATOM 2309 C CA . LYS A 1 289 ? -6.787 4.106 22.726 1.00 92.12 289 LYS A CA 1
ATOM 2310 C C . LYS A 1 289 ? -7.093 2.695 22.204 1.00 92.12 289 LYS A C 1
ATOM 2312 O O . LYS A 1 289 ? -6.761 2.367 21.069 1.00 92.12 289 LYS A O 1
ATOM 2317 N N . PHE A 1 290 ? -7.728 1.839 23.006 1.00 92.62 290 PHE A N 1
ATOM 2318 C CA . PHE A 1 290 ? -8.157 0.515 22.553 1.00 92.62 290 PHE A CA 1
ATOM 2319 C C . PHE A 1 290 ? -9.157 0.617 21.393 1.00 92.62 290 PHE A C 1
ATOM 2321 O O . PHE A 1 290 ? -8.985 -0.069 20.383 1.00 92.62 290 PHE A O 1
ATOM 2328 N N . LEU A 1 291 ? -10.155 1.499 21.500 1.00 90.94 291 LEU A N 1
ATOM 2329 C CA . LEU A 1 291 ? -11.126 1.742 20.432 1.00 90.94 291 LEU A CA 1
ATOM 2330 C C . LEU A 1 291 ? -10.446 2.243 19.148 1.00 90.94 291 LEU A C 1
ATOM 2332 O O . LEU A 1 291 ? -10.712 1.697 18.077 1.00 90.94 291 LEU A O 1
ATOM 2336 N N . GLU A 1 292 ? -9.503 3.181 19.246 1.00 90.50 292 GLU A N 1
ATOM 2337 C CA . GLU A 1 292 ? -8.691 3.650 18.110 1.00 90.50 292 GLU A CA 1
ATOM 2338 C C . GLU A 1 292 ? -7.898 2.509 17.449 1.00 90.50 292 GLU A C 1
ATOM 2340 O O . GLU A 1 292 ? -7.864 2.376 16.224 1.00 90.50 292 GLU A O 1
ATOM 2345 N N . VAL A 1 293 ? -7.289 1.621 18.240 1.00 93.00 293 VAL A N 1
ATOM 2346 C CA . VAL A 1 293 ? -6.533 0.476 17.704 1.00 93.00 293 VAL A CA 1
ATOM 2347 C C . VAL A 1 293 ? -7.454 -0.520 17.000 1.00 93.00 293 VAL A C 1
ATOM 2349 O O . VAL A 1 293 ? -7.071 -1.069 15.962 1.00 93.00 293 VAL A O 1
ATOM 2352 N N . THR A 1 294 ? -8.666 -0.741 17.519 1.00 92.25 294 THR A N 1
ATOM 2353 C CA . THR A 1 294 ? -9.672 -1.627 16.905 1.00 92.25 294 THR A CA 1
ATOM 2354 C C . THR A 1 294 ? -10.312 -1.041 15.643 1.00 92.25 294 THR A C 1
ATOM 2356 O O . THR A 1 294 ? -10.849 -1.802 14.837 1.00 92.25 294 THR A O 1
ATOM 2359 N N . PHE A 1 295 ? -10.250 0.276 15.445 1.00 92.00 295 PHE A N 1
ATOM 2360 C CA . PHE A 1 295 ? -10.784 0.950 14.267 1.00 92.00 295 PHE A CA 1
ATOM 2361 C C . PHE A 1 295 ? -9.972 0.612 13.011 1.00 92.00 295 PHE A C 1
ATOM 2363 O O . PHE A 1 295 ? -8.739 0.533 13.038 1.00 92.00 295 PHE A O 1
ATOM 2370 N N . VAL A 1 296 ? -10.663 0.397 11.898 1.00 91.19 296 VAL A N 1
ATOM 2371 C CA . VAL A 1 296 ? -10.089 0.133 10.580 1.00 91.19 296 VAL A CA 1
ATOM 2372 C C . VAL A 1 296 ? -10.870 0.929 9.548 1.00 91.19 296 VAL A C 1
ATOM 2374 O O . VAL A 1 296 ? -12.091 0.818 9.469 1.00 91.19 296 VAL A O 1
ATOM 2377 N N . ASP A 1 297 ? -10.149 1.665 8.709 1.00 90.69 297 ASP A N 1
ATOM 2378 C CA . ASP A 1 297 ? -10.693 2.302 7.518 1.00 90.69 297 ASP A CA 1
ATOM 2379 C C . ASP A 1 297 ? -10.140 1.605 6.271 1.00 90.69 297 ASP A C 1
ATOM 2381 O O . ASP A 1 297 ? -8.930 1.555 6.041 1.00 90.69 297 ASP A O 1
ATOM 2385 N N . TYR A 1 298 ? -11.023 1.055 5.435 1.00 91.12 298 TYR A N 1
ATOM 2386 C CA . TYR A 1 298 ? -10.603 0.387 4.206 1.00 91.12 298 TYR A CA 1
ATOM 2387 C C . TYR A 1 298 ? -9.819 1.300 3.254 1.00 91.12 298 TYR A C 1
ATOM 2389 O O . TYR A 1 298 ? -8.997 0.799 2.484 1.00 91.12 298 TYR A O 1
ATOM 2397 N N . ARG A 1 299 ? -10.007 2.623 3.311 1.00 89.75 299 ARG A N 1
ATOM 2398 C CA . ARG A 1 299 ? -9.256 3.586 2.494 1.00 89.75 299 ARG A CA 1
ATOM 2399 C C . ARG A 1 299 ? -7.762 3.528 2.788 1.00 89.75 299 ARG A C 1
ATOM 2401 O O . ARG A 1 299 ? -6.985 3.618 1.843 1.00 89.75 299 ARG A O 1
ATOM 2408 N N . GLU A 1 300 ? -7.353 3.291 4.037 1.00 87.88 300 GLU A N 1
ATOM 2409 C CA . GLU A 1 300 ? -5.936 3.142 4.425 1.00 87.88 300 GLU A CA 1
ATOM 2410 C C . GLU A 1 300 ? -5.258 1.970 3.716 1.00 87.88 300 GLU A C 1
ATOM 2412 O O . GLU A 1 300 ? -4.059 2.002 3.450 1.00 87.88 300 GLU A O 1
ATOM 2417 N N . ILE A 1 301 ? -6.040 0.944 3.383 1.00 90.56 301 ILE A N 1
ATOM 2418 C CA . ILE A 1 301 ? -5.545 -0.306 2.814 1.00 90.56 301 ILE A CA 1
ATOM 2419 C C . ILE A 1 301 ? -5.642 -0.281 1.286 1.00 90.56 301 ILE A C 1
ATOM 2421 O O . ILE A 1 301 ? -4.716 -0.692 0.588 1.00 90.56 301 ILE A O 1
ATOM 2425 N N . ILE A 1 302 ? -6.754 0.221 0.742 1.00 92.00 302 ILE A N 1
ATOM 2426 C CA . ILE A 1 302 ? -6.997 0.240 -0.705 1.00 92.00 302 ILE A CA 1
ATOM 2427 C C . ILE A 1 302 ? -6.216 1.363 -1.395 1.00 92.00 302 ILE A C 1
ATOM 2429 O O . ILE A 1 302 ? -5.737 1.168 -2.513 1.00 92.00 302 ILE A O 1
ATOM 2433 N N . LEU A 1 303 ? -6.039 2.523 -0.752 1.00 90.38 303 LEU A N 1
ATOM 2434 C CA . LEU A 1 303 ? -5.362 3.670 -1.363 1.00 90.38 303 LEU A CA 1
ATOM 2435 C C . LEU A 1 303 ? -3.914 3.355 -1.793 1.00 90.38 303 LEU A C 1
ATOM 2437 O O . LEU A 1 303 ? -3.580 3.656 -2.942 1.00 90.38 303 LEU A O 1
ATOM 2441 N N . PRO A 1 304 ? -3.049 2.732 -0.965 1.00 90.00 304 PRO A N 1
ATOM 2442 C CA . PRO A 1 304 ? -1.700 2.359 -1.392 1.00 90.00 304 PRO A CA 1
ATOM 2443 C C . PRO A 1 304 ? -1.687 1.342 -2.541 1.00 90.00 304 PRO A C 1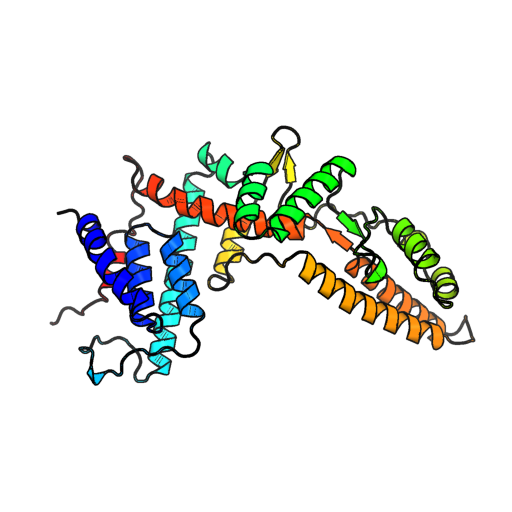
ATOM 2445 O O . PRO A 1 304 ? -0.875 1.474 -3.456 1.00 90.00 304 PRO A O 1
ATOM 2448 N N . LEU A 1 305 ? -2.611 0.373 -2.544 1.00 92.12 305 LEU A N 1
ATOM 2449 C CA . LEU A 1 305 ? -2.745 -0.609 -3.627 1.00 92.12 305 LEU A CA 1
ATOM 2450 C C . LEU A 1 305 ? -3.119 0.077 -4.950 1.00 92.12 305 LEU A C 1
ATOM 2452 O O . LEU A 1 305 ? -2.455 -0.091 -5.974 1.00 92.12 305 LEU A O 1
ATOM 2456 N N . ALA A 1 306 ? -4.146 0.926 -4.919 1.00 91.81 306 ALA A N 1
ATOM 2457 C CA . ALA A 1 306 ? -4.582 1.686 -6.082 1.00 91.81 306 ALA A CA 1
ATOM 2458 C C . ALA A 1 306 ? -3.483 2.631 -6.599 1.00 91.81 306 ALA A C 1
ATOM 2460 O O . ALA A 1 306 ? -3.236 2.677 -7.804 1.00 91.81 306 ALA A O 1
ATOM 2461 N N . ARG A 1 307 ? -2.761 3.325 -5.709 1.00 90.00 307 ARG A N 1
ATOM 2462 C CA . ARG A 1 307 ? -1.627 4.189 -6.083 1.00 90.00 307 ARG A CA 1
ATOM 2463 C C . ARG A 1 307 ? -0.465 3.399 -6.688 1.00 90.00 307 ARG A C 1
ATOM 2465 O O . ARG A 1 307 ? 0.130 3.840 -7.668 1.00 90.00 307 ARG A O 1
ATOM 2472 N N . SER A 1 308 ? -0.153 2.221 -6.149 1.00 90.12 308 SER A N 1
ATOM 2473 C CA . SER A 1 308 ? 0.884 1.342 -6.704 1.00 90.12 308 SER A CA 1
ATOM 2474 C C . SER A 1 308 ? 0.539 0.912 -8.134 1.00 90.12 308 SER A C 1
ATOM 2476 O O . SER A 1 308 ? 1.359 1.051 -9.047 1.00 90.12 308 SER A O 1
ATOM 2478 N N . TYR A 1 309 ? -0.714 0.513 -8.364 1.00 90.38 309 TYR A N 1
ATOM 2479 C CA . TYR A 1 309 ? -1.220 0.213 -9.701 1.00 90.38 309 TYR A CA 1
ATOM 2480 C C . TYR A 1 309 ? -1.148 1.426 -10.647 1.00 90.38 309 TYR A C 1
ATOM 2482 O O . TYR A 1 309 ? -0.625 1.320 -11.759 1.00 90.38 309 TYR A O 1
ATOM 2490 N N . GLN A 1 310 ? -1.611 2.600 -10.203 1.00 88.75 310 GLN A N 1
ATOM 2491 C CA . GLN A 1 310 ? -1.542 3.839 -10.988 1.00 88.75 310 GLN A CA 1
ATOM 2492 C C . GLN A 1 310 ? -0.113 4.193 -11.385 1.00 88.75 310 GLN A C 1
ATOM 2494 O O . GLN A 1 310 ? 0.123 4.595 -12.523 1.00 88.75 310 GLN A O 1
ATOM 2499 N N . TRP A 1 311 ? 0.845 4.032 -10.473 1.00 90.62 311 TRP A N 1
ATOM 2500 C CA . TRP A 1 311 ? 2.253 4.288 -10.746 1.00 90.62 311 TRP A CA 1
ATOM 2501 C C . TRP A 1 311 ? 2.792 3.383 -11.859 1.00 90.62 311 TRP A C 1
ATOM 2503 O O . TRP A 1 311 ? 3.469 3.853 -12.778 1.00 90.62 311 TRP A O 1
ATOM 2513 N N . ILE A 1 312 ? 2.451 2.092 -11.819 1.00 88.56 312 ILE A N 1
ATOM 2514 C CA . ILE A 1 312 ? 2.806 1.123 -12.864 1.00 88.56 312 ILE A CA 1
ATOM 2515 C C . ILE A 1 312 ? 2.211 1.545 -14.212 1.00 88.56 312 ILE A C 1
ATOM 2517 O O . ILE A 1 312 ? 2.933 1.635 -15.209 1.00 88.56 312 ILE A O 1
ATOM 2521 N N . GLU A 1 313 ? 0.915 1.846 -14.249 1.00 86.56 313 GLU A N 1
ATOM 2522 C CA . GLU A 1 313 ? 0.226 2.225 -15.485 1.00 86.56 313 GLU A CA 1
ATOM 2523 C C . GLU A 1 313 ? 0.700 3.565 -16.047 1.00 86.56 313 GLU A C 1
ATOM 2525 O O . GLU A 1 313 ? 0.854 3.711 -17.263 1.00 86.56 313 GLU A O 1
ATOM 2530 N N . LEU A 1 314 ? 0.995 4.536 -15.183 1.00 87.81 314 LEU A N 1
ATOM 2531 C CA . LEU A 1 314 ? 1.532 5.825 -15.594 1.00 87.81 314 LEU A CA 1
ATOM 2532 C C . LEU A 1 314 ? 2.876 5.642 -16.304 1.00 87.81 314 LEU A C 1
ATOM 2534 O O . LEU A 1 314 ? 3.028 6.115 -17.431 1.00 87.81 314 LEU A O 1
ATOM 2538 N N . LYS A 1 315 ? 3.815 4.891 -15.711 1.00 89.12 315 LYS A N 1
ATOM 2539 C CA . LYS A 1 315 ? 5.130 4.619 -16.320 1.00 89.12 315 LYS A CA 1
ATOM 2540 C C . LYS A 1 315 ? 5.023 3.951 -17.687 1.00 89.12 315 LYS A C 1
ATOM 2542 O O . LYS A 1 315 ? 5.751 4.336 -18.597 1.00 89.12 315 LYS A O 1
ATOM 2547 N N . LYS A 1 316 ? 4.102 2.994 -17.860 1.00 85.25 316 LYS A N 1
ATOM 2548 C CA . LYS A 1 316 ? 3.872 2.325 -19.155 1.00 85.25 316 LYS A CA 1
ATOM 2549 C C . LYS A 1 316 ? 3.399 3.287 -20.244 1.00 85.25 316 LYS A C 1
ATOM 2551 O O . LYS A 1 316 ? 3.605 3.015 -21.423 1.00 85.25 316 LYS A O 1
ATOM 2556 N N . ARG A 1 317 ? 2.759 4.401 -19.875 1.00 82.38 317 ARG A N 1
ATOM 2557 C CA . ARG A 1 317 ? 2.177 5.361 -20.825 1.00 82.38 317 ARG A CA 1
ATOM 2558 C C . ARG A 1 317 ? 3.122 6.483 -21.242 1.00 82.38 317 ARG A C 1
ATOM 2560 O O . ARG A 1 317 ? 2.980 6.987 -22.357 1.00 82.38 317 ARG A O 1
ATOM 2567 N N . ILE A 1 318 ? 4.105 6.829 -20.409 1.00 83.00 318 ILE A N 1
ATOM 2568 C CA . ILE A 1 318 ? 5.094 7.881 -20.708 1.00 83.00 318 ILE A CA 1
ATOM 2569 C C . ILE A 1 318 ? 5.744 7.694 -22.097 1.00 83.00 318 ILE A C 1
ATOM 2571 O O . ILE A 1 318 ? 5.779 8.665 -22.859 1.00 83.00 318 ILE A O 1
ATOM 2575 N N . PRO A 1 319 ? 6.202 6.488 -22.503 1.00 79.50 319 PRO A N 1
ATOM 2576 C CA . PRO A 1 319 ? 6.887 6.313 -23.786 1.00 79.50 319 PRO A CA 1
ATOM 2577 C C . PRO A 1 319 ? 6.001 6.632 -24.991 1.00 79.50 319 PRO A C 1
ATOM 2579 O O . PRO A 1 319 ? 6.478 7.192 -25.975 1.00 79.50 319 PRO A O 1
ATOM 2582 N N . PHE A 1 320 ? 4.704 6.323 -24.927 1.00 73.00 320 PHE A N 1
ATOM 2583 C CA . PHE A 1 320 ? 3.769 6.630 -26.014 1.00 73.00 320 PHE A CA 1
ATOM 2584 C C . PHE A 1 320 ? 3.619 8.141 -26.218 1.00 73.00 320 PHE A C 1
ATOM 2586 O O . PHE A 1 320 ? 3.526 8.608 -27.349 1.00 73.00 320 PHE A O 1
ATOM 2593 N N . TYR A 1 321 ? 3.658 8.915 -25.133 1.00 67.62 321 TYR A N 1
ATOM 2594 C CA . TYR A 1 321 ? 3.586 10.372 -25.191 1.00 67.62 321 TYR A CA 1
ATOM 2595 C C . TYR A 1 321 ? 4.881 11.021 -25.688 1.00 67.62 321 TYR A C 1
ATOM 2597 O O . TYR A 1 321 ? 4.839 11.935 -26.516 1.00 67.62 321 TYR A O 1
ATOM 2605 N N . LEU A 1 322 ? 6.038 10.532 -25.226 1.00 68.31 322 LEU A N 1
ATOM 2606 C CA . LEU A 1 322 ? 7.347 11.040 -25.656 1.00 68.31 322 LEU A CA 1
ATOM 2607 C C . LEU A 1 322 ? 7.609 10.821 -27.154 1.00 68.31 322 LEU A C 1
ATOM 2609 O O . LEU A 1 322 ? 8.401 11.551 -27.751 1.00 68.31 322 LEU A O 1
ATOM 2613 N N . ASN A 1 323 ? 6.943 9.836 -27.759 1.00 65.44 323 ASN A N 1
ATOM 2614 C CA . ASN A 1 323 ? 7.087 9.492 -29.170 1.00 65.44 323 ASN A CA 1
ATOM 2615 C C . ASN A 1 323 ? 5.956 10.045 -30.066 1.00 65.44 323 ASN A C 1
ATOM 2617 O O . ASN A 1 323 ? 5.974 9.790 -31.270 1.00 65.44 323 ASN A O 1
ATOM 2621 N N . HIS A 1 324 ? 4.992 10.806 -29.528 1.00 60.72 324 HIS A N 1
ATOM 2622 C CA . HIS A 1 324 ? 3.896 11.369 -30.325 1.00 60.72 324 HIS A CA 1
ATOM 2623 C C . HIS A 1 324 ? 4.385 12.548 -31.196 1.00 60.72 324 HIS A C 1
ATOM 2625 O O . HIS A 1 324 ? 5.026 13.467 -30.687 1.00 60.72 324 HIS A O 1
ATOM 2631 N N . PRO A 1 325 ? 4.078 12.600 -32.505 1.00 48.34 325 PRO A N 1
ATOM 2632 C CA . PRO A 1 325 ? 4.381 13.776 -33.319 1.00 48.34 325 PRO A CA 1
ATOM 2633 C C . PRO A 1 325 ? 3.602 14.992 -32.792 1.00 48.34 325 PRO A C 1
ATOM 2635 O O . PRO A 1 325 ? 2.386 14.921 -32.623 1.00 48.34 325 PRO A O 1
ATOM 2638 N N . GLY A 1 326 ? 4.304 16.089 -32.491 1.00 53.47 326 GLY A N 1
ATOM 2639 C CA . GLY A 1 326 ? 3.720 17.342 -31.988 1.00 53.47 326 GLY A CA 1
ATOM 2640 C C . GLY A 1 326 ? 3.908 17.615 -30.490 1.00 53.47 326 GLY A C 1
ATOM 2641 O O . GLY A 1 326 ? 3.712 18.752 -30.061 1.00 53.47 326 GLY A O 1
ATOM 2642 N N . THR A 1 327 ? 4.349 16.644 -29.684 1.00 54.66 327 THR A N 1
ATOM 2643 C CA . THR A 1 327 ? 4.776 16.932 -28.307 1.00 54.66 327 THR A CA 1
ATOM 2644 C C . THR A 1 327 ? 6.150 17.600 -28.330 1.00 54.66 327 THR A C 1
ATOM 2646 O O . THR A 1 327 ? 7.082 17.122 -28.980 1.00 54.66 327 THR A O 1
ATOM 2649 N N . ARG A 1 328 ? 6.311 18.725 -27.609 1.00 46.88 328 ARG A N 1
ATOM 2650 C CA . ARG A 1 328 ? 7.652 19.225 -27.264 1.00 46.88 328 ARG A CA 1
ATOM 2651 C C . ARG A 1 328 ? 8.346 18.072 -26.553 1.00 46.88 328 ARG A C 1
ATOM 2653 O O . ARG A 1 328 ? 7.969 17.757 -25.424 1.00 46.88 328 ARG A O 1
ATOM 2660 N N . ARG A 1 329 ? 9.322 17.429 -27.210 1.00 49.00 329 ARG A N 1
ATOM 2661 C CA . ARG A 1 329 ? 10.233 16.506 -26.530 1.00 49.00 329 ARG A CA 1
ATOM 2662 C C . ARG A 1 329 ? 10.749 17.275 -25.332 1.00 49.00 329 ARG A C 1
ATOM 2664 O O . ARG A 1 329 ? 11.426 18.288 -25.501 1.00 49.00 329 ARG A O 1
ATOM 2671 N N . ILE A 1 330 ? 10.374 16.844 -24.133 1.00 46.12 330 ILE A N 1
ATOM 2672 C CA . ILE A 1 330 ? 11.015 17.378 -22.945 1.00 46.12 330 ILE A CA 1
ATOM 2673 C C . ILE A 1 330 ? 12.486 17.017 -23.145 1.00 46.12 330 ILE A C 1
ATOM 2675 O O . ILE A 1 330 ? 12.789 15.851 -23.403 1.00 46.12 330 ILE A O 1
ATOM 2679 N N . GLY A 1 331 ? 13.351 18.032 -23.201 1.00 42.84 331 GLY A N 1
ATOM 2680 C CA . GLY A 1 331 ? 14.750 17.956 -23.629 1.00 42.84 331 GLY A CA 1
ATOM 2681 C C . GLY A 1 331 ? 15.639 17.163 -22.672 1.00 42.84 331 GLY A C 1
ATOM 2682 O O . GLY A 1 331 ? 16.656 17.657 -22.213 1.00 42.84 331 GLY A O 1
ATOM 2683 N N . PHE A 1 332 ? 15.246 15.937 -22.347 1.00 44.59 332 PHE A N 1
ATOM 2684 C CA . PHE A 1 332 ? 16.004 14.977 -21.561 1.00 44.59 332 PHE A CA 1
ATOM 2685 C C . PHE A 1 332 ? 16.884 14.088 -22.453 1.00 44.59 332 PHE A C 1
ATOM 2687 O O . PHE A 1 332 ? 17.801 13.447 -21.957 1.00 44.59 332 PHE A O 1
ATOM 2694 N N . ALA A 1 333 ? 16.628 14.024 -23.765 1.00 44.44 333 ALA A N 1
ATOM 2695 C CA . ALA A 1 333 ? 17.293 13.066 -24.651 1.00 44.44 333 ALA A CA 1
ATOM 2696 C C . ALA A 1 333 ? 18.771 13.392 -24.937 1.00 44.44 333 ALA A C 1
ATOM 2698 O O . ALA A 1 333 ? 19.567 12.464 -25.045 1.00 44.44 333 ALA A O 1
ATOM 2699 N N . ASP A 1 334 ? 19.151 14.671 -25.018 1.00 36.91 334 ASP A N 1
ATOM 2700 C CA . ASP A 1 334 ? 20.534 15.040 -25.357 1.00 36.91 334 ASP A CA 1
ATOM 2701 C C . ASP A 1 334 ? 21.433 15.183 -24.119 1.00 36.91 334 ASP A C 1
ATOM 2703 O O . ASP A 1 334 ? 22.588 14.778 -24.165 1.00 36.91 334 ASP A O 1
ATOM 2707 N N . ALA A 1 335 ? 20.899 15.623 -22.973 1.00 41.88 335 ALA A N 1
ATOM 2708 C CA . ALA A 1 335 ? 21.671 15.721 -21.728 1.00 41.88 335 ALA A CA 1
ATOM 2709 C C . ALA A 1 335 ? 21.931 14.359 -21.043 1.00 41.88 335 ALA A C 1
ATOM 2711 O O . ALA A 1 335 ? 22.879 14.237 -20.272 1.00 41.88 335 ALA A O 1
ATOM 2712 N N . ASN A 1 336 ? 21.118 13.325 -21.307 1.00 47.16 336 ASN A N 1
ATOM 2713 C CA . ASN A 1 336 ? 21.216 12.027 -20.618 1.00 47.16 336 ASN A CA 1
ATOM 2714 C C . ASN A 1 336 ? 22.144 11.006 -21.299 1.00 47.16 336 ASN A C 1
ATOM 2716 O O . ASN A 1 336 ? 22.586 10.067 -20.638 1.00 47.16 336 ASN A O 1
ATOM 2720 N N . ILE A 1 337 ? 22.485 11.179 -22.582 1.00 46.38 337 ILE A N 1
ATOM 2721 C CA . ILE A 1 337 ? 23.531 10.358 -23.220 1.00 46.38 337 ILE A CA 1
ATOM 2722 C C . ILE A 1 337 ? 24.893 10.667 -22.572 1.00 46.38 337 ILE A C 1
ATOM 2724 O O . ILE A 1 337 ? 25.641 9.744 -22.253 1.00 46.38 337 ILE A O 1
ATOM 2728 N N . ASP A 1 338 ? 25.149 11.933 -22.227 1.00 42.44 338 ASP A N 1
ATOM 2729 C CA . ASP A 1 338 ? 26.348 12.345 -21.481 1.00 42.44 338 ASP A CA 1
ATOM 2730 C C . ASP A 1 338 ? 26.369 11.807 -20.033 1.00 42.44 338 ASP A C 1
ATOM 2732 O O . ASP A 1 338 ? 27.437 11.610 -19.452 1.00 42.44 338 ASP A O 1
ATOM 2736 N N . ILE A 1 339 ? 25.204 11.498 -19.445 1.00 45.47 339 ILE A N 1
ATOM 2737 C CA . ILE A 1 339 ? 25.091 10.862 -18.116 1.00 45.47 339 ILE A CA 1
ATOM 2738 C C . ILE A 1 339 ? 25.469 9.372 -18.155 1.00 45.47 339 ILE A C 1
ATOM 2740 O O . ILE A 1 339 ? 25.917 8.833 -17.136 1.00 45.47 339 ILE A O 1
ATOM 2744 N N . ILE A 1 340 ? 25.299 8.697 -19.297 1.00 46.22 340 ILE A N 1
ATOM 2745 C CA . ILE A 1 340 ? 25.802 7.329 -19.503 1.00 46.22 340 ILE A CA 1
ATOM 2746 C C . ILE A 1 340 ? 27.327 7.354 -19.657 1.00 46.22 340 ILE A C 1
ATOM 2748 O O . ILE A 1 340 ? 28.002 6.510 -19.075 1.00 46.22 340 ILE A O 1
ATOM 2752 N N . CYS A 1 341 ? 27.865 8.328 -20.394 1.00 38.78 341 CYS A N 1
ATOM 2753 C CA . CYS A 1 341 ? 29.294 8.384 -20.699 1.00 38.78 341 CYS A CA 1
ATOM 2754 C C . CYS A 1 341 ? 30.157 9.013 -19.598 1.00 38.78 341 CYS A C 1
ATOM 2756 O O . CYS A 1 341 ? 31.353 8.749 -19.579 1.00 38.78 341 CYS A O 1
ATOM 2758 N N . GLY A 1 342 ? 29.591 9.804 -18.678 1.00 37.97 342 GLY A N 1
ATOM 2759 C CA . GLY A 1 342 ? 30.388 10.654 -17.794 1.00 37.97 342 GLY A CA 1
ATOM 2760 C C . GLY A 1 342 ? 31.088 11.740 -18.615 1.00 37.97 342 GLY A C 1
ATOM 2761 O O . GLY A 1 342 ? 31.589 11.501 -19.710 1.00 37.97 342 GLY A O 1
ATOM 2762 N N . LYS A 1 343 ? 31.116 12.982 -18.136 1.00 34.12 343 LYS A N 1
ATOM 2763 C CA . LYS A 1 343 ? 31.894 14.015 -18.826 1.00 34.12 343 LYS A CA 1
ATOM 2764 C C . LYS A 1 343 ? 33.365 13.593 -18.830 1.00 34.12 343 LYS A C 1
ATOM 2766 O O . LYS A 1 343 ? 34.001 13.63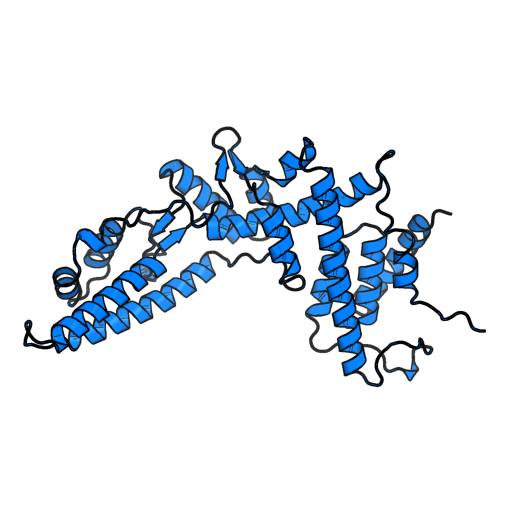3 -17.781 1.00 34.12 343 LYS A O 1
ATOM 2771 N N . VAL A 1 344 ? 33.902 13.231 -19.992 1.00 32.56 344 VAL A N 1
ATOM 2772 C CA . VAL A 1 344 ? 35.344 13.293 -20.234 1.00 32.56 344 VAL A CA 1
ATOM 2773 C C . VAL A 1 344 ? 35.673 14.787 -20.292 1.00 32.56 344 VAL A C 1
ATOM 2775 O O . VAL A 1 344 ? 35.103 15.482 -21.139 1.00 32.56 344 VAL A O 1
ATOM 2778 N N . PRO A 1 345 ? 36.500 15.337 -19.385 1.00 29.44 345 PRO A N 1
ATOM 2779 C CA . PRO A 1 345 ? 36.990 16.695 -19.553 1.00 29.44 345 PRO A CA 1
ATOM 2780 C C . PRO A 1 345 ? 37.708 16.748 -20.898 1.00 29.44 345 PRO A C 1
ATOM 2782 O O . PRO A 1 345 ? 38.548 15.893 -21.175 1.00 29.44 345 PRO A O 1
ATOM 2785 N N . ALA A 1 346 ? 37.359 17.715 -21.745 1.00 30.88 346 ALA A N 1
ATOM 2786 C CA . ALA A 1 346 ? 38.156 17.987 -22.929 1.00 30.88 346 ALA A CA 1
ATOM 2787 C C . ALA A 1 346 ? 39.588 18.257 -22.453 1.00 30.88 346 ALA A C 1
ATOM 2789 O O . ALA A 1 346 ? 39.811 19.198 -21.689 1.00 30.88 346 ALA A O 1
ATOM 2790 N N . ALA A 1 347 ? 40.521 17.387 -22.837 1.00 31.73 347 ALA A N 1
ATOM 2791 C CA . ALA A 1 347 ? 41.936 17.644 -22.649 1.00 31.73 347 ALA A CA 1
ATOM 2792 C C . ALA A 1 347 ? 42.255 18.952 -23.385 1.00 31.73 347 ALA A C 1
ATOM 2794 O O . ALA A 1 347 ? 41.999 19.053 -24.588 1.00 31.73 347 ALA A O 1
ATOM 2795 N N . GLN A 1 348 ? 42.704 19.958 -22.633 1.00 32.53 348 GLN A N 1
ATOM 2796 C CA . GLN A 1 348 ? 43.357 21.141 -23.188 1.00 32.53 348 GLN A CA 1
ATOM 2797 C C . GLN A 1 348 ? 44.805 20.806 -23.513 1.00 32.53 348 GLN A C 1
ATOM 2799 O O . GLN A 1 348 ? 45.429 20.100 -22.685 1.00 32.53 348 GLN A O 1
#

InterPro domains:
  IPR006865 Domain of unknown function DUF629 [PF04780] (99-188)

pLDDT: mean 80.98, std 15.92, range [29.44, 96.25]

Foldseek 3Di:
DPPLVVLVVVLVVLVVVCVVQVLALVSLLLNLLSCVLNLVLVVSLVSLLSSLPRPDRPHDDPVPDPDDPDADPDDVSNSVVSNVSSLVSLLVSLVLLVVVLVVPCPPPVVQPLQKDALVRLLVVCVVPPVLLSVLSVVQLVCCVVPVAQKWFFDLDPVRVGDTHPFQVVVLVCCCVPVPDPLSVVLVVLADPVLRDDPVPDPPPPPQWDADPVRNMIGGPPLVVQSVVCNVPVSVHLDADRPVNLSNVLSVLLVVLVVVLVVLSVVQDPDCPDPSNVVSSVVSNVSVSVSRVSRMDGSCSRVSSSSSRVSSVVSSVCSVVQCPDPPDPNPPPNPVSVCVSVPDPPPDD

Organism: Triticum turgidum subsp. durum (NCBI:txid4567)